Protein AF-A0A2J7PWI3-F1 (afdb_monomer)

pLDDT: mean 93.16, std 7.77, range [49.31, 98.81]

Solvent-accessible surface area (backbone atoms only — not comparable to full-atom values): 14456 Å² total; per-residue (Å²): 90,82,40,37,62,78,38,77,42,46,62,68,59,25,28,47,34,46,70,70,59,94,50,60,41,32,59,58,42,84,33,38,35,38,38,44,72,71,46,88,60,36,28,33,40,36,38,38,21,79,33,31,39,45,51,30,47,60,94,31,38,56,76,50,15,36,37,42,67,43,56,60,27,88,88,38,68,66,68,76,48,38,11,33,41,54,77,43,59,40,44,37,50,30,64,92,42,89,56,59,31,34,48,34,42,38,36,69,51,66,86,46,79,29,42,40,33,30,39,37,38,68,33,40,70,90,39,95,81,59,64,64,87,73,30,32,28,73,48,67,69,96,70,84,87,87,78,64,65,10,55,54,61,70,84,91,53,98,60,93,48,62,51,50,66,56,65,91,74,77,80,39,78,39,70,52,79,48,92,96,56,80,62,51,75,47,68,57,50,47,97,89,66,52,68,50,93,45,79,29,78,37,57,48,97,87,67,47,64,62,43,62,89,59,17,29,13,48,36,62,88,38,18,73,80,37,59,50,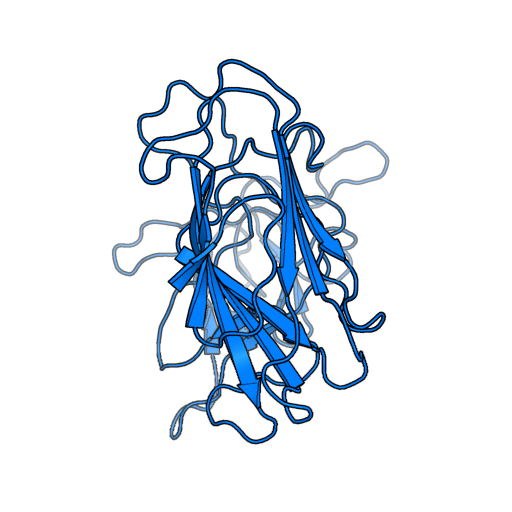74,56,80,86,42,28,35,15,25,47,19,49,32,76,51,84,81,54,82,59,37,72,41,71,45,70,38,73,31,111

Foldseek 3Di:
DEDWFPEEDQDFFYKYWYPPPVFWDFAWDKGKYWYAHVDLQQFKKKKAWQWWAFAAADVQHDPAKWKAKPQADPVQHDDIAHHGDHGFMFMTTCNPTRDGIMIIITGHDGRHTTITMMTIHGDGPPDPPDDPPQAGAEEEDDDDDDDAGQQDDDPPDPDPSDRDHHPPDDGHHYYDQDPPHDKDKDWQADPVRRGHWFAWFDADPVRHTLDPAQFKDKACSNAVGTFDDAQNITIHHGEDDNCPVHPGRNYHDIDMHD

Sequence (258 aa):
VEKSCGEVTRQNCSYFVNPGYPSSITNMLACILVIEKAHPDVSQIRLDFFMFELLGPTNGTCIDDQFIVTGQNTNSITPIICGINTGQHIYMDVDTVTGPLQLNMLTMRNNLPRSFKIKITQIKKGSPLEAPRNCFQYYRGVQGSIESFNYQAMKGSNLPIIPGYMNNLNYAICIHKEPGYCSVTYTSTAPDGTAYPFQLTNVDQDGHPLIPPGQAGAEIFNCPDDYIVINGIRLCGERLNDASVQLDFTRNYPVTGK

Organism: NCBI:txid105785

Radius of gyration: 19.45 Å; Cα contacts (8 Å, |Δi|>4): 619; chains: 1; bounding box: 49×44×49 Å

Mean predicted aligned error: 4.42 Å

Secondary structure (DSSP, 8-state):
-EE-TT-EE--TTEEEE-TTTTSPB-S-EEEEEEE--SSTTEEEEEEEEEEEE----BTTB--SEEEEEES--TTSPPPPB-SB-TT-EEEEE-TT--S-EEEEEEE--SS--BEEEEEEEEEETT-TTPPPTTEEEEE-SS------TT-S--TT-SS-----PPTT---EEEE---TT---EEE-SB-TTSPBPP--B--B-TTS-BSS-TT-EEEHHHH-SSS-EEETTEEEEESS---SSS-S-TTS---EEE-

Nearest PDB structures (foldseek):
  2qqm-assembly1_A  TM=7.298E-01  e=2.237E-04  Homo sapiens
  4gz9-assembly1_A  TM=4.327E-01  e=6.059E-06  Mus musculus
  4lmf-assembly1_A  TM=3.574E-01  e=4.703E-04  Homo sapiens
  1pm4-assembly1_C  TM=2.915E-01  e=1.794E-01  Yersinia pseudotuberculosis
  3kt7-assembly1_A-2  TM=4.831E-01  e=2.988E+00  Saccharomyces cerevisiae

InterPro domains:
  IPR000859 CUB domain [PF00431] (5-119)
  IPR000859 CUB domain [PS01180] (5-123)
  IPR035914 Spermadhesin, CUB domain superfamily [G3DSA:2.60.120.290] (1-121)
  IPR035914 Spermadhesin, CUB domain superfamily [SSF49854] (4-96)
  IPR058698 CUB domain, metazoa [PF26080] (132-243)

Structure (mmCIF, N/CA/C/O backbone):
data_AF-A0A2J7PWI3-F1
#
_entry.id   AF-A0A2J7PWI3-F1
#
loop_
_atom_site.group_PDB
_atom_site.id
_atom_site.type_symbol
_atom_site.label_atom_id
_atom_site.label_alt_id
_atom_site.label_comp_id
_atom_site.label_asym_id
_atom_site.label_entity_id
_atom_site.label_seq_id
_atom_site.pdbx_PDB_ins_code
_atom_site.Cartn_x
_atom_site.Cartn_y
_atom_site.Cartn_z
_atom_site.occupancy
_atom_site.B_iso_or_equiv
_atom_site.auth_seq_id
_atom_site.auth_comp_id
_atom_site.auth_asym_id
_atom_site.auth_atom_id
_atom_site.pdbx_PDB_model_num
AT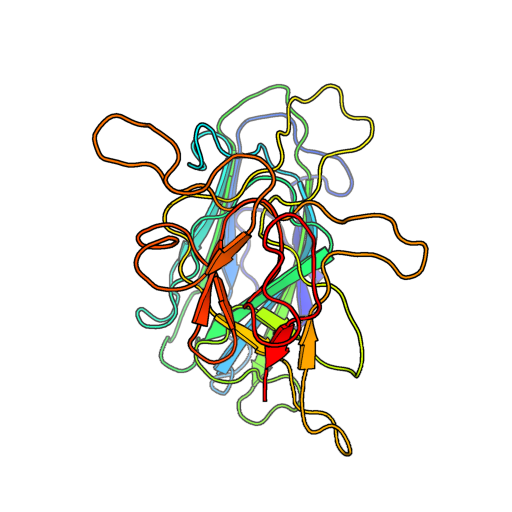OM 1 N N . VAL A 1 1 ? -21.201 2.339 12.544 1.00 94.19 1 VAL A N 1
ATOM 2 C CA . VAL A 1 1 ? -21.023 3.320 13.646 1.00 94.19 1 VAL A CA 1
ATOM 3 C C . VAL A 1 1 ? -19.710 4.051 13.438 1.00 94.19 1 VAL A C 1
ATOM 5 O O . VAL A 1 1 ? -18.759 3.397 13.026 1.00 94.19 1 VAL A O 1
ATOM 8 N N . GLU A 1 2 ? -19.657 5.360 13.653 1.00 97.62 2 GLU A N 1
ATOM 9 C CA . GLU A 1 2 ? -18.401 6.121 13.611 1.00 97.62 2 GLU A CA 1
ATOM 10 C C . GLU A 1 2 ? -17.788 6.197 15.011 1.00 97.62 2 GLU A C 1
ATOM 12 O O . GLU A 1 2 ? -18.512 6.222 16.008 1.00 97.62 2 GLU A O 1
ATOM 17 N N . LYS A 1 3 ? -16.459 6.151 15.070 1.00 98.19 3 LYS A N 1
ATOM 18 C CA . LYS A 1 3 ? -15.643 6.138 16.279 1.00 98.19 3 LYS A CA 1
ATOM 19 C C . LYS A 1 3 ? -14.434 7.035 16.081 1.00 98.19 3 LYS A C 1
ATOM 21 O O . LYS A 1 3 ? -13.851 7.045 14.998 1.00 98.19 3 LYS A O 1
ATOM 26 N N . SER A 1 4 ? -14.061 7.768 17.117 1.00 97.56 4 SER A N 1
ATOM 27 C CA . SER A 1 4 ? -12.945 8.705 17.097 1.00 97.56 4 SER A CA 1
ATOM 28 C C . SER A 1 4 ? -11.898 8.374 18.164 1.00 97.56 4 SER A C 1
ATOM 30 O O . SER A 1 4 ? -11.797 7.243 18.641 1.00 97.56 4 SER A O 1
ATOM 32 N N . CYS A 1 5 ? -11.051 9.351 18.476 1.00 97.38 5 CYS A N 1
ATOM 33 C CA . CYS A 1 5 ? -9.876 9.182 19.317 1.00 97.38 5 CYS A CA 1
ATOM 34 C C . CYS A 1 5 ? -10.232 8.771 20.747 1.00 97.38 5 CYS A C 1
ATOM 36 O O . CYS A 1 5 ? -11.132 9.332 21.365 1.00 97.38 5 CYS A O 1
ATOM 38 N N . GLY A 1 6 ? -9.465 7.828 21.285 1.00 97.81 6 GLY A N 1
ATOM 39 C CA . GLY A 1 6 ? -9.616 7.307 22.641 1.00 97.81 6 GLY A CA 1
ATOM 40 C C . GLY A 1 6 ? -10.762 6.309 22.800 1.00 97.81 6 GLY A C 1
ATOM 41 O O . GLY A 1 6 ? -10.951 5.780 23.893 1.00 97.81 6 GLY A O 1
ATOM 42 N N . GLU A 1 7 ? -11.528 6.034 21.742 1.00 98.38 7 GLU A N 1
ATOM 43 C CA . GLU A 1 7 ? -12.638 5.093 21.812 1.00 98.38 7 GLU A CA 1
ATOM 44 C C . GLU A 1 7 ? -12.201 3.637 21.598 1.00 98.38 7 GLU A C 1
ATOM 46 O O . GLU A 1 7 ? -11.118 3.320 21.098 1.00 98.38 7 GLU A O 1
ATOM 51 N N . VAL A 1 8 ? -13.112 2.735 21.959 1.00 98.06 8 VAL A N 1
ATOM 52 C CA . VAL A 1 8 ? -13.024 1.300 21.698 1.00 98.06 8 VAL A CA 1
ATOM 53 C C . VAL A 1 8 ? -14.178 0.904 20.779 1.00 98.06 8 VAL A C 1
ATOM 55 O O . VAL A 1 8 ? -15.307 1.392 20.920 1.00 98.06 8 VAL A O 1
ATOM 58 N N . THR A 1 9 ? -13.923 -0.005 19.842 1.00 97.62 9 THR A N 1
ATOM 59 C CA . THR A 1 9 ? -14.966 -0.638 19.036 1.00 97.62 9 THR A CA 1
ATOM 60 C C . THR A 1 9 ? -14.803 -2.145 18.993 1.00 97.62 9 THR A C 1
ATOM 62 O O . THR A 1 9 ? -13.765 -2.676 18.609 1.00 97.62 9 THR A O 1
ATOM 65 N N . ARG A 1 10 ? -15.885 -2.843 19.332 1.00 96.75 10 ARG A N 1
ATOM 66 C CA . ARG A 1 10 ? -16.060 -4.274 19.069 1.00 96.75 10 ARG A CA 1
ATOM 67 C C . ARG A 1 10 ? -17.004 -4.532 17.892 1.00 96.75 10 ARG A C 1
ATOM 69 O O . ARG A 1 10 ? -17.177 -5.663 17.447 1.00 96.75 10 ARG A O 1
ATOM 76 N N . GLN A 1 11 ? -17.656 -3.483 17.395 1.00 96.56 11 GLN A N 1
ATOM 77 C CA . GLN A 1 11 ? -18.682 -3.596 16.372 1.00 96.56 11 GLN A CA 1
ATOM 78 C C . GLN A 1 11 ? -18.044 -3.833 15.000 1.00 96.56 11 GLN A C 1
ATOM 80 O O . GLN A 1 11 ? -17.130 -3.120 14.593 1.00 96.56 11 GLN A O 1
ATOM 85 N N . ASN A 1 12 ? -18.561 -4.820 14.266 1.00 95.88 12 ASN A N 1
ATOM 86 C CA . ASN A 1 12 ? -18.191 -5.013 12.869 1.00 95.88 12 ASN A CA 1
ATOM 87 C C . ASN A 1 12 ? -18.796 -3.901 11.992 1.00 95.88 12 ASN A C 1
ATOM 89 O O . ASN A 1 12 ? -19.895 -3.421 12.279 1.00 95.88 12 ASN A O 1
ATOM 93 N N . CYS A 1 13 ? -18.112 -3.510 10.917 1.00 96.06 13 CYS A N 1
ATOM 94 C CA . CYS A 1 13 ? -18.503 -2.391 10.054 1.00 96.06 13 CYS A CA 1
ATOM 95 C C . CYS A 1 13 ? -18.608 -1.055 10.823 1.00 96.06 13 CYS A C 1
ATOM 97 O O . CYS A 1 13 ? -19.560 -0.280 10.657 1.00 96.06 13 CYS A O 1
ATOM 99 N N . SER A 1 14 ? -17.634 -0.787 11.695 1.00 97.81 14 SER A N 1
ATOM 100 C CA . SER A 1 14 ? -17.418 0.537 12.288 1.00 97.81 14 SER A CA 1
ATOM 101 C C . SER A 1 14 ? -16.528 1.405 11.394 1.00 97.81 14 SER A C 1
ATOM 103 O O . SER A 1 14 ? -15.938 0.916 10.436 1.00 97.81 14 SER A O 1
ATOM 105 N N . TYR A 1 15 ? -16.419 2.692 11.702 1.00 98.56 15 TYR A N 1
ATOM 106 C CA . TYR A 1 15 ? -15.543 3.635 11.013 1.00 98.56 15 TYR A CA 1
ATOM 107 C C . TYR A 1 15 ? -14.658 4.344 12.032 1.00 98.56 15 TYR A C 1
ATOM 109 O O . TYR A 1 15 ? -15.161 4.747 13.075 1.00 98.56 15 TYR A O 1
ATOM 117 N N . PHE A 1 16 ? -13.378 4.512 11.719 1.00 98.69 16 PHE A N 1
ATOM 118 C CA . PHE A 1 16 ? -12.454 5.372 12.446 1.00 98.69 16 PHE A CA 1
ATOM 119 C C . PHE A 1 16 ? -12.382 6.732 11.754 1.00 98.69 16 PHE A C 1
ATOM 121 O O . PHE A 1 16 ? -12.030 6.793 10.576 1.00 98.69 16 PHE A O 1
ATOM 128 N N . VAL A 1 17 ? -12.740 7.801 12.461 1.00 98.62 17 VAL A N 1
ATOM 129 C CA . VAL A 1 17 ? -12.814 9.160 11.910 1.00 98.62 17 VAL A CA 1
ATOM 130 C C . VAL A 1 17 ? -12.035 10.159 12.755 1.00 98.62 17 VAL A C 1
ATOM 132 O O . VAL A 1 17 ? -11.949 10.020 13.982 1.00 98.62 17 VAL A O 1
ATOM 135 N N . ASN A 1 18 ? -11.495 11.193 12.109 1.00 98.12 18 ASN A N 1
ATOM 136 C CA . ASN A 1 18 ? -10.871 12.291 12.838 1.00 98.12 18 ASN A CA 1
ATOM 137 C C . ASN A 1 18 ? -11.893 13.029 13.718 1.00 98.12 18 ASN A C 1
ATOM 139 O O . ASN A 1 18 ? -13.081 13.080 13.379 1.00 98.12 18 ASN A O 1
ATOM 143 N N . PRO A 1 19 ? -11.455 13.640 14.832 1.00 97.44 19 PRO A N 1
ATOM 144 C CA . PRO A 1 19 ? -12.317 14.500 15.632 1.00 97.44 19 PRO A CA 1
ATOM 145 C C . PRO A 1 19 ? -12.944 15.592 14.764 1.00 97.44 19 PRO A C 1
ATOM 147 O O . PRO A 1 19 ? -12.239 16.271 14.018 1.00 97.44 19 PRO A O 1
ATOM 150 N N . GLY A 1 20 ? -14.266 15.742 14.849 1.00 95.44 20 GLY A N 1
ATOM 151 C CA . GLY A 1 20 ? -15.005 16.749 14.085 1.00 95.44 20 GLY A CA 1
ATOM 152 C C . GLY A 1 20 ? -15.241 16.420 12.605 1.00 95.44 20 GLY A C 1
ATOM 153 O O . GLY A 1 20 ? -15.694 17.306 11.880 1.00 95.44 20 GLY A O 1
ATOM 154 N N . TYR A 1 21 ? -14.970 15.186 12.149 1.00 96.31 21 TYR A N 1
ATOM 155 C CA . TYR A 1 21 ? -15.316 14.742 10.790 1.00 96.31 21 TYR A CA 1
ATOM 156 C C . TYR A 1 21 ? -16.793 15.074 10.462 1.00 96.31 21 TYR A C 1
ATOM 158 O O . TYR A 1 21 ? -17.656 14.865 11.318 1.00 96.31 21 TYR A O 1
ATOM 166 N N . PRO A 1 22 ? -17.124 15.592 9.257 1.00 96.00 22 PRO A N 1
ATOM 167 C CA . PRO A 1 22 ? -16.310 15.655 8.035 1.00 96.00 22 PRO A CA 1
ATOM 168 C C . PRO A 1 22 ? -15.314 16.818 7.938 1.00 96.00 22 PRO A C 1
ATOM 170 O O . PRO A 1 22 ? -14.593 16.900 6.946 1.00 96.00 22 PRO A O 1
ATOM 173 N N . SER A 1 23 ? -15.246 17.709 8.929 1.00 95.88 23 SER A N 1
ATOM 174 C CA . SER A 1 23 ? -14.255 18.788 8.931 1.00 95.88 23 SER A CA 1
ATOM 175 C C . SER A 1 23 ? -12.843 18.238 9.136 1.00 95.88 23 SER A C 1
ATOM 177 O O . SER A 1 23 ? -12.642 17.290 9.897 1.00 95.88 23 SER A O 1
ATOM 179 N N . SER A 1 24 ? -11.857 18.853 8.486 1.00 94.38 24 SER A N 1
ATOM 180 C CA . SER A 1 24 ? -10.445 18.511 8.666 1.00 94.38 24 SER A CA 1
ATOM 181 C C . SER A 1 24 ? -9.928 18.947 10.040 1.00 94.38 24 SER A C 1
ATOM 183 O O . SER A 1 24 ? -10.343 19.973 10.582 1.00 94.38 24 SER A O 1
ATOM 185 N N . ILE A 1 25 ? -8.954 18.212 10.570 1.00 95.06 25 ILE A N 1
ATOM 186 C CA . ILE A 1 25 ? -8.130 18.659 11.700 1.00 95.06 25 ILE A CA 1
ATOM 187 C C . ILE A 1 25 ? -6.933 19.452 11.173 1.00 95.06 25 ILE A C 1
ATOM 189 O O . ILE A 1 25 ? -6.388 19.119 10.125 1.00 95.06 25 ILE A O 1
ATOM 193 N N . THR A 1 26 ? -6.493 20.482 11.893 1.00 93.31 26 THR A N 1
ATOM 194 C CA . THR A 1 26 ? -5.328 21.294 11.485 1.00 93.31 26 THR A CA 1
ATOM 195 C C . THR A 1 26 ? -4.160 21.233 12.459 1.00 93.31 26 THR A C 1
ATOM 197 O O . THR A 1 26 ? -3.035 21.566 12.091 1.00 93.31 26 THR A O 1
ATOM 200 N N . ASN A 1 27 ? -4.417 20.823 13.697 1.00 92.56 27 ASN A N 1
ATOM 201 C CA . ASN A 1 27 ? -3.424 20.786 14.762 1.00 92.56 27 ASN A CA 1
ATOM 202 C C . ASN A 1 27 ? -2.791 19.396 14.877 1.00 92.56 27 ASN A C 1
ATOM 204 O O . ASN A 1 27 ? -3.309 18.415 14.337 1.00 92.56 27 ASN A O 1
ATOM 208 N N . MET A 1 28 ? -1.682 19.334 15.611 1.00 95.50 28 MET A N 1
ATOM 209 C CA . MET A 1 28 ? -1.087 18.077 16.057 1.00 95.50 28 MET A CA 1
ATOM 210 C C . MET A 1 28 ? -2.126 17.215 16.783 1.00 95.50 28 MET A C 1
ATOM 212 O O . MET A 1 28 ? -2.949 17.722 17.551 1.00 95.50 28 MET A O 1
ATOM 216 N N . LEU A 1 29 ? -2.074 15.910 16.549 1.00 96.25 29 LEU A N 1
ATOM 217 C CA . LEU A 1 29 ? -3.029 14.947 17.071 1.00 96.25 29 LEU A CA 1
ATOM 218 C C . LEU A 1 29 ? -2.325 13.620 17.349 1.00 96.25 29 LEU A C 1
ATOM 220 O O . LEU A 1 29 ? -1.648 13.079 16.484 1.00 96.25 29 LEU A O 1
ATOM 224 N N . ALA A 1 30 ? -2.562 13.062 18.535 1.00 97.62 30 ALA A N 1
ATOM 225 C CA . ALA A 1 30 ? -2.315 11.656 18.829 1.00 97.62 30 ALA A CA 1
ATOM 226 C C . ALA A 1 30 ? -3.671 10.974 19.032 1.00 97.62 30 ALA A C 1
ATOM 228 O O . ALA A 1 30 ? -4.324 11.147 20.061 1.00 97.62 30 ALA A O 1
ATOM 229 N N . CYS A 1 31 ? -4.132 10.251 18.017 1.00 98.06 31 CYS A N 1
ATOM 230 C CA . CYS A 1 31 ? -5.457 9.651 17.988 1.00 98.06 31 CYS A CA 1
ATOM 231 C C . CYS A 1 31 ? -5.350 8.139 17.927 1.00 98.06 31 CYS A C 1
ATOM 233 O O . CYS A 1 31 ? -4.814 7.592 16.969 1.00 98.06 31 CYS A O 1
ATOM 235 N N . ILE A 1 32 ? -5.889 7.463 18.932 1.00 98.44 32 ILE A N 1
ATOM 236 C CA . ILE A 1 32 ? -5.838 6.007 19.025 1.00 98.44 32 ILE A CA 1
ATOM 237 C C . ILE A 1 32 ? -7.264 5.480 19.012 1.00 98.44 32 ILE A C 1
ATOM 239 O O . ILE A 1 32 ? -8.092 5.955 19.786 1.00 98.44 32 ILE A O 1
ATOM 243 N N . LEU A 1 33 ? -7.547 4.497 18.164 1.00 98.62 33 LEU A N 1
ATOM 244 C CA . LEU A 1 33 ? -8.765 3.697 18.232 1.00 98.62 33 LEU A CA 1
ATOM 245 C C . LEU A 1 33 ? -8.397 2.261 18.583 1.00 98.62 33 LEU A C 1
ATOM 247 O O . LEU A 1 33 ? -7.585 1.636 17.901 1.00 98.62 33 LEU A O 1
ATOM 251 N N . VAL A 1 34 ? -9.039 1.722 19.614 1.00 98.31 34 VAL A N 1
ATOM 252 C CA . VAL A 1 34 ? -8.862 0.330 20.034 1.00 98.31 34 VAL A CA 1
ATOM 253 C C . VAL A 1 34 ? -9.932 -0.538 19.375 1.00 98.31 34 VAL A C 1
ATOM 255 O O . VAL A 1 34 ? -11.125 -0.243 19.453 1.00 98.31 34 VAL A O 1
ATOM 258 N N . ILE A 1 35 ? -9.520 -1.625 18.732 1.00 97.31 35 ILE A N 1
ATOM 259 C CA . ILE A 1 35 ? -10.400 -2.594 18.083 1.00 97.31 35 ILE A CA 1
ATOM 260 C C . ILE A 1 35 ? -10.352 -3.910 18.854 1.00 97.31 35 ILE A C 1
ATOM 262 O O . ILE A 1 35 ? -9.311 -4.562 18.972 1.00 97.31 35 ILE A O 1
ATOM 266 N N . GLU A 1 36 ? -11.520 -4.330 19.320 1.00 96.56 36 GLU A N 1
ATOM 267 C CA . GLU A 1 36 ? -11.743 -5.645 19.901 1.00 96.56 36 GLU A CA 1
ATOM 268 C C . GLU A 1 36 ? -12.431 -6.561 18.892 1.00 96.56 36 GLU A C 1
ATOM 270 O O . GLU A 1 36 ? -13.314 -6.150 18.127 1.00 96.56 36 GLU A O 1
ATOM 275 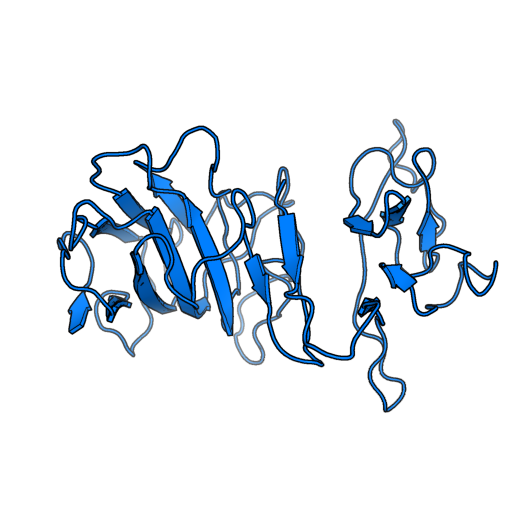N N . LYS A 1 37 ? -12.064 -7.844 18.918 1.00 95.56 37 LYS A N 1
ATOM 276 C CA . LYS A 1 37 ? -12.706 -8.833 18.059 1.00 95.56 37 LYS A CA 1
ATOM 277 C C . LYS A 1 37 ? -14.187 -8.971 18.413 1.00 95.56 37 LYS A C 1
ATOM 279 O O . LYS A 1 37 ? -14.566 -9.300 19.539 1.00 95.56 37 LYS A O 1
ATOM 284 N N . ALA A 1 38 ? -15.045 -8.798 17.415 1.00 95.56 38 ALA A N 1
ATOM 285 C CA . ALA A 1 38 ? -16.476 -9.045 17.525 1.00 95.56 38 ALA A CA 1
ATOM 286 C C . ALA A 1 38 ? -16.756 -10.512 17.891 1.00 95.56 38 ALA A C 1
ATOM 288 O O . ALA A 1 38 ? -17.685 -10.807 18.642 1.00 95.56 38 ALA A O 1
ATOM 289 N N . HIS A 1 39 ? -15.925 -11.427 17.386 1.00 95.31 39 HIS A N 1
ATOM 290 C CA . HIS A 1 39 ? -16.062 -12.869 17.547 1.00 95.31 39 HIS A CA 1
ATOM 291 C C . HIS A 1 39 ? -14.680 -13.554 17.563 1.00 95.31 39 HIS A C 1
ATOM 293 O O . HIS A 1 39 ? -13.788 -13.076 16.859 1.00 95.31 39 HIS A O 1
ATOM 299 N N . PRO A 1 40 ? -14.490 -14.677 18.284 1.00 93.31 40 PRO A N 1
ATOM 300 C CA . PRO A 1 40 ? -13.231 -15.434 18.270 1.00 93.31 40 PRO A CA 1
ATOM 301 C C . PRO A 1 40 ? -12.765 -15.847 16.865 1.00 93.31 40 PRO A C 1
ATOM 303 O O . PRO A 1 40 ? -11.587 -15.723 16.554 1.00 93.31 40 PRO A O 1
ATOM 306 N N . ASP A 1 41 ? -13.700 -16.239 15.994 1.00 95.00 41 ASP A N 1
ATOM 307 C CA . ASP A 1 41 ? -13.414 -16.651 14.605 1.00 95.00 41 ASP A CA 1
ATOM 308 C C . ASP A 1 41 ? -12.985 -15.519 13.657 1.00 95.00 41 ASP A C 1
ATOM 310 O O . ASP A 1 41 ? -12.809 -15.763 12.462 1.00 95.00 41 ASP A O 1
ATOM 314 N N . VAL A 1 42 ? -12.871 -14.274 14.133 1.00 95.75 42 VAL A N 1
ATOM 315 C CA . VAL A 1 42 ? -12.308 -13.187 13.322 1.00 95.75 42 VAL A CA 1
ATOM 316 C C . VAL A 1 42 ? -10.838 -13.503 13.042 1.00 95.75 42 VAL A C 1
ATOM 318 O O . VAL A 1 42 ? -10.005 -13.490 13.956 1.00 95.75 42 VAL A O 1
ATOM 321 N N . SER A 1 43 ? -10.548 -13.788 11.771 1.00 94.44 43 SER A N 1
ATOM 322 C CA . SER A 1 43 ? -9.218 -14.111 11.255 1.00 94.44 43 SER A CA 1
ATOM 323 C C . SER A 1 43 ? -8.535 -12.910 10.617 1.00 94.44 43 SER A C 1
ATOM 325 O O . SER A 1 43 ? -7.312 -12.846 10.640 1.00 94.44 43 SER A O 1
ATOM 327 N N . GLN A 1 44 ? -9.300 -11.948 10.093 1.00 95.88 44 GLN A N 1
ATOM 328 C CA . GLN A 1 44 ? -8.764 -10.782 9.395 1.00 95.88 44 GLN A CA 1
ATOM 329 C C . GLN A 1 44 ? -9.505 -9.497 9.753 1.00 95.88 44 GLN A C 1
ATOM 331 O O . GLN A 1 44 ? -10.704 -9.499 10.038 1.00 95.88 44 GLN A O 1
ATOM 336 N N . ILE A 1 45 ? -8.792 -8.377 9.684 1.00 96.44 45 ILE A N 1
ATOM 337 C CA . ILE A 1 45 ? -9.381 -7.039 9.673 1.00 96.44 45 ILE A CA 1
ATOM 338 C C . ILE A 1 45 ? -9.019 -6.379 8.348 1.00 96.44 45 ILE A C 1
ATOM 340 O O . ILE A 1 45 ? -7.847 -6.261 8.005 1.00 96.44 45 ILE A O 1
ATOM 344 N N . ARG A 1 46 ? -10.040 -5.932 7.619 1.00 97.69 46 ARG A N 1
ATOM 345 C CA . ARG A 1 46 ? -9.900 -5.100 6.427 1.00 97.69 46 ARG A CA 1
ATOM 346 C C . ARG A 1 46 ? -10.179 -3.650 6.788 1.00 97.69 46 ARG A C 1
ATOM 348 O O . ARG A 1 46 ? -11.207 -3.359 7.406 1.00 97.69 46 ARG A O 1
ATOM 355 N N . LEU A 1 47 ? -9.289 -2.760 6.368 1.00 98.56 47 LEU A N 1
ATOM 356 C CA . LEU A 1 47 ? -9.485 -1.320 6.432 1.00 98.56 47 LEU A CA 1
ATOM 357 C C . LEU A 1 47 ? -9.711 -0.776 5.026 1.00 98.56 47 LEU A C 1
ATOM 359 O O . LEU A 1 47 ? -8.887 -1.015 4.151 1.00 98.56 47 LEU A O 1
ATOM 363 N N . ASP A 1 48 ? -10.797 -0.036 4.818 1.00 98.75 48 ASP A N 1
ATOM 364 C CA . ASP A 1 48 ? -11.039 0.707 3.578 1.00 98.75 48 ASP A CA 1
ATOM 365 C C . ASP A 1 48 ? -10.886 2.208 3.847 1.00 98.75 48 ASP A C 1
ATOM 367 O O . ASP A 1 48 ? -11.568 2.765 4.715 1.00 98.75 48 ASP A O 1
ATOM 371 N N . PHE A 1 49 ? -10.007 2.874 3.107 1.00 98.50 49 PHE A N 1
ATOM 372 C CA . PHE A 1 49 ? -9.688 4.287 3.274 1.00 98.50 49 PHE A CA 1
ATOM 373 C C . PHE A 1 49 ? -10.649 5.154 2.455 1.00 98.50 49 PHE A C 1
ATOM 375 O O . PHE A 1 49 ? -10.347 5.578 1.346 1.00 98.50 49 PHE A O 1
ATOM 382 N N . PHE A 1 50 ? -11.836 5.433 3.002 1.00 97.62 50 PHE A N 1
ATOM 383 C CA . PHE A 1 50 ? -12.813 6.329 2.359 1.00 97.62 50 PHE A CA 1
ATOM 384 C C . PHE A 1 50 ? -12.309 7.771 2.282 1.00 97.62 50 PHE A C 1
ATOM 386 O O . PHE A 1 50 ? -12.647 8.499 1.356 1.00 97.62 50 PHE A O 1
ATOM 393 N N . MET A 1 51 ? -11.532 8.172 3.282 1.00 96.75 51 MET A N 1
ATOM 394 C CA . MET A 1 51 ? -10.756 9.399 3.308 1.00 96.75 51 MET A CA 1
ATOM 395 C C . MET A 1 51 ? -9.467 9.083 4.061 1.00 96.75 51 MET A C 1
ATOM 397 O O . MET A 1 51 ? -9.527 8.536 5.165 1.00 96.75 51 MET A O 1
ATOM 401 N N . PHE A 1 52 ? -8.318 9.378 3.473 1.00 96.94 52 PHE A N 1
ATOM 402 C CA . PHE A 1 52 ? -7.019 9.239 4.118 1.00 96.94 52 PHE A CA 1
ATOM 403 C C . PHE A 1 52 ? -6.076 10.263 3.504 1.00 96.94 52 PHE A C 1
ATOM 405 O O . PHE A 1 52 ? -5.469 10.035 2.457 1.00 96.94 52 PHE A O 1
ATOM 412 N N . GLU A 1 53 ? -5.996 11.404 4.169 1.00 94.56 53 GLU A N 1
ATOM 413 C CA . GLU A 1 53 ? -5.239 12.567 3.740 1.00 94.56 53 GLU A CA 1
ATOM 414 C C . GLU A 1 53 ? -4.380 13.044 4.907 1.00 94.56 53 GLU A C 1
ATOM 416 O O . GLU A 1 53 ? -4.841 13.770 5.794 1.00 94.56 53 GLU A O 1
ATOM 421 N N . LEU A 1 54 ? -3.132 12.584 4.911 1.00 94.06 54 LEU A N 1
ATOM 422 C CA . LEU A 1 54 ? -2.084 12.997 5.836 1.00 94.06 54 LEU A CA 1
ATOM 423 C C . LEU A 1 54 ? -0.982 13.740 5.076 1.00 94.06 54 LEU A C 1
ATOM 425 O O . LEU A 1 54 ? -0.938 13.723 3.843 1.00 94.06 54 LEU A O 1
ATOM 429 N N . LEU A 1 55 ? -0.050 14.357 5.801 1.00 92.31 55 LEU A N 1
ATOM 430 C CA . LEU A 1 55 ? 1.201 14.793 5.190 1.00 92.31 55 LEU A CA 1
ATOM 431 C C . LEU A 1 55 ? 1.974 13.592 4.640 1.00 92.31 55 LEU A C 1
ATOM 433 O O . LEU A 1 55 ? 1.992 12.515 5.238 1.00 92.31 55 LEU A O 1
ATOM 437 N N . GLY A 1 56 ? 2.586 13.796 3.475 1.00 91.62 56 GLY A N 1
ATOM 438 C CA . GLY A 1 56 ? 3.423 12.800 2.817 1.00 91.62 56 GLY A CA 1
ATOM 439 C C . GLY A 1 56 ? 4.766 12.581 3.526 1.00 91.62 56 GLY A C 1
ATOM 440 O O . GLY A 1 56 ? 5.104 13.289 4.478 1.00 91.62 56 GLY A O 1
ATOM 441 N N . PRO A 1 57 ? 5.547 11.598 3.059 1.00 93.19 57 PRO A N 1
ATOM 442 C CA . PRO A 1 57 ? 6.856 11.300 3.615 1.00 93.19 57 PRO A CA 1
ATOM 443 C C . PRO A 1 57 ? 7.893 12.384 3.279 1.00 93.19 57 PRO A C 1
ATOM 445 O O . PRO A 1 57 ? 7.891 12.958 2.191 1.00 93.19 57 PRO A O 1
ATOM 448 N N . THR A 1 58 ? 8.857 12.580 4.178 1.00 91.38 58 THR A N 1
ATOM 449 C CA . THR A 1 58 ? 10.085 13.344 3.919 1.00 91.38 58 THR A CA 1
ATOM 450 C C . THR A 1 58 ? 11.187 12.353 3.568 1.00 91.38 58 THR A C 1
ATOM 452 O O . THR A 1 58 ? 11.519 11.491 4.383 1.00 91.38 58 THR A O 1
ATOM 455 N N . ASN A 1 59 ? 11.741 12.444 2.355 1.00 90.31 59 ASN A N 1
ATOM 456 C CA . ASN A 1 59 ? 12.743 11.499 1.836 1.00 90.31 59 ASN A CA 1
ATOM 457 C C . ASN A 1 59 ? 12.306 10.026 1.997 1.00 90.31 59 ASN A C 1
ATOM 459 O O . ASN A 1 59 ? 13.047 9.201 2.530 1.00 90.31 59 ASN A O 1
ATOM 463 N N . GLY A 1 60 ? 11.056 9.719 1.635 1.00 91.81 60 GLY A N 1
ATOM 464 C CA . GLY A 1 60 ? 10.479 8.372 1.736 1.00 91.81 60 GLY A CA 1
ATOM 465 C C . GLY A 1 60 ? 10.095 7.929 3.155 1.00 91.81 60 GLY A C 1
ATOM 466 O O . GLY A 1 60 ? 9.507 6.864 3.317 1.00 91.81 60 GLY A O 1
ATOM 467 N N . THR A 1 61 ? 10.354 8.733 4.194 1.00 95.06 61 THR A N 1
ATOM 468 C CA . THR A 1 61 ? 10.020 8.385 5.586 1.00 95.06 61 THR A CA 1
ATOM 469 C C . THR A 1 61 ? 8.869 9.230 6.127 1.00 95.06 61 THR A C 1
ATOM 471 O O . THR A 1 61 ? 8.905 10.460 6.091 1.00 95.06 61 THR A O 1
ATOM 474 N N . CYS A 1 62 ? 7.857 8.575 6.690 1.00 95.06 62 CYS A N 1
ATOM 475 C CA . CYS A 1 62 ? 6.735 9.227 7.362 1.00 95.06 62 CYS A CA 1
ATOM 476 C C . CYS A 1 62 ? 7.168 9.792 8.722 1.00 95.06 62 CYS A C 1
ATOM 478 O O . CYS A 1 62 ? 7.052 9.106 9.732 1.00 95.06 62 CYS A O 1
ATOM 480 N N . ILE A 1 63 ? 7.728 11.004 8.753 1.00 94.12 63 ILE A N 1
ATOM 481 C CA . ILE A 1 63 ? 8.187 11.657 9.996 1.00 94.12 63 ILE A CA 1
ATOM 482 C C . ILE A 1 63 ? 7.157 12.630 10.583 1.00 94.12 63 ILE A C 1
ATOM 484 O O . ILE A 1 63 ? 7.063 12.754 11.801 1.00 94.12 63 ILE A O 1
ATOM 488 N N . ASP A 1 64 ? 6.399 13.315 9.723 1.00 94.00 64 ASP A N 1
ATOM 489 C CA . ASP A 1 64 ? 5.488 14.387 10.131 1.00 94.00 64 ASP A CA 1
ATOM 490 C C . ASP A 1 64 ? 4.124 13.829 10.539 1.00 94.00 64 ASP A C 1
ATOM 492 O O . ASP A 1 64 ? 3.612 14.149 11.606 1.00 94.00 64 ASP A O 1
ATOM 496 N N . ASP A 1 65 ? 3.544 12.974 9.702 1.00 96.00 65 ASP A N 1
ATOM 497 C CA . ASP A 1 65 ? 2.295 12.288 9.998 1.00 96.00 65 ASP A CA 1
ATOM 498 C C . ASP A 1 65 ? 2.492 10.779 9.793 1.00 96.00 65 ASP A C 1
ATOM 500 O O . ASP A 1 65 ? 3.213 10.353 8.888 1.00 96.00 65 ASP A O 1
ATOM 504 N N . GLN A 1 66 ? 1.872 9.963 10.643 1.00 97.62 66 GLN A N 1
ATOM 505 C CA . GLN A 1 66 ? 2.024 8.509 10.654 1.00 97.62 66 GLN A CA 1
ATOM 506 C C . GLN A 1 66 ? 0.691 7.826 10.948 1.00 97.62 66 GLN A C 1
ATOM 508 O O . GLN A 1 66 ? 0.007 8.159 11.919 1.00 97.62 66 GLN A O 1
ATOM 513 N N . PHE A 1 67 ? 0.372 6.803 10.162 1.00 98.19 67 PHE A N 1
ATOM 514 C CA . PHE A 1 67 ? -0.599 5.784 10.529 1.00 98.19 67 PHE A CA 1
ATOM 515 C C . PHE A 1 67 ? 0.130 4.509 10.941 1.00 98.19 67 PHE A C 1
ATOM 517 O O . PHE A 1 67 ? 0.906 3.948 10.166 1.00 98.19 67 PHE A O 1
ATOM 524 N N . ILE A 1 68 ? -0.119 4.060 12.170 1.00 97.62 68 ILE A N 1
ATOM 525 C CA . ILE A 1 68 ? 0.571 2.925 12.784 1.00 97.62 68 ILE A CA 1
ATOM 526 C C . ILE A 1 68 ? -0.457 1.941 13.325 1.00 97.62 68 ILE A C 1
ATOM 528 O O . ILE A 1 68 ? -1.365 2.310 14.075 1.00 97.62 68 ILE A O 1
ATOM 532 N N . VAL A 1 69 ? -0.261 0.666 13.011 1.00 96.44 69 VAL A N 1
ATOM 533 C CA . VAL A 1 69 ? -1.047 -0.430 13.574 1.00 96.44 69 VAL A CA 1
ATOM 534 C C . VAL A 1 69 ? -0.224 -1.162 14.632 1.00 96.44 69 VAL A C 1
ATOM 536 O O . VAL A 1 69 ? 0.901 -1.587 14.374 1.00 96.44 69 VAL A O 1
ATOM 539 N N . THR A 1 70 ? -0.792 -1.346 15.822 1.00 94.38 70 THR A N 1
ATOM 540 C CA . THR A 1 70 ? -0.183 -2.116 16.921 1.00 94.38 70 THR A CA 1
ATOM 541 C C . THR A 1 70 ? -1.120 -3.231 17.389 1.00 94.38 70 THR A C 1
ATOM 543 O O . THR A 1 70 ? -2.321 -3.195 17.129 1.00 94.38 70 THR A O 1
ATOM 546 N N . GLY A 1 71 ? -0.579 -4.264 18.047 1.00 89.81 71 GLY A N 1
ATOM 547 C CA . GLY A 1 71 ? -1.357 -5.442 18.475 1.00 89.81 71 GLY A CA 1
ATOM 548 C C . GLY A 1 71 ? -1.706 -6.421 17.343 1.00 89.81 71 GLY A C 1
ATOM 549 O O . GLY A 1 71 ? -2.569 -7.282 17.508 1.00 89.81 71 GLY A O 1
ATOM 550 N N . GLN A 1 72 ? -1.052 -6.272 16.189 1.00 86.12 72 GLN A N 1
ATOM 551 C CA . GLN A 1 72 ? -1.190 -7.135 15.013 1.00 86.12 72 GLN A CA 1
ATOM 552 C C . GLN A 1 72 ? -0.352 -8.417 15.117 1.00 86.12 72 GLN A C 1
ATOM 554 O O . GLN A 1 72 ? 0.534 -8.529 15.965 1.00 86.12 72 GLN A O 1
ATOM 559 N N . ASN A 1 73 ? -0.619 -9.382 14.233 1.00 86.38 73 ASN A N 1
ATOM 560 C CA . ASN A 1 73 ? 0.190 -10.591 14.100 1.00 86.38 73 ASN A CA 1
ATOM 561 C C . ASN A 1 73 ? 1.625 -10.224 13.679 1.00 86.38 73 ASN A C 1
ATOM 563 O O . ASN A 1 73 ? 1.831 -9.526 12.689 1.00 86.38 73 ASN A O 1
ATOM 567 N N . THR A 1 74 ? 2.625 -10.724 14.407 1.00 85.75 74 THR A N 1
ATOM 568 C CA . THR A 1 74 ? 4.048 -10.436 14.151 1.00 85.75 74 THR A CA 1
ATOM 569 C C . THR A 1 74 ? 4.543 -10.956 12.803 1.00 85.75 74 THR A C 1
ATOM 571 O O . THR A 1 74 ? 5.580 -10.509 12.331 1.00 85.75 74 THR A O 1
ATOM 574 N N . ASN A 1 75 ? 3.815 -11.885 12.177 1.00 84.50 75 ASN A N 1
ATOM 575 C CA . ASN A 1 75 ? 4.119 -12.396 10.838 1.00 84.50 75 ASN A CA 1
ATOM 576 C C . ASN A 1 75 ? 3.420 -11.608 9.715 1.00 84.50 75 ASN A C 1
ATOM 578 O O . ASN A 1 75 ? 3.698 -11.851 8.547 1.00 84.50 75 ASN A O 1
ATOM 582 N N . SER A 1 76 ? 2.524 -10.677 10.058 1.00 82.81 76 SER A N 1
ATOM 583 C CA . SER A 1 76 ? 1.759 -9.841 9.125 1.00 82.81 76 SER A CA 1
ATOM 584 C C . SER A 1 76 ? 1.799 -8.388 9.609 1.00 82.81 76 SER A C 1
ATOM 586 O O . SER A 1 76 ? 0.778 -7.805 9.979 1.00 82.81 76 SER A O 1
ATOM 588 N N . ILE A 1 77 ? 3.004 -7.816 9.653 1.00 88.62 77 ILE A N 1
ATOM 589 C CA . ILE A 1 77 ? 3.222 -6.445 10.118 1.00 88.62 77 ILE A CA 1
ATOM 590 C C . ILE A 1 77 ? 2.780 -5.461 9.034 1.00 88.62 77 ILE A C 1
ATOM 592 O O . ILE A 1 77 ? 3.329 -5.427 7.938 1.00 88.62 77 ILE A O 1
ATOM 596 N N . THR A 1 78 ? 1.816 -4.618 9.379 1.00 93.00 78 THR A N 1
ATOM 597 C CA . THR A 1 78 ? 1.440 -3.431 8.613 1.00 93.00 78 THR A CA 1
ATOM 598 C C . THR A 1 78 ? 2.576 -2.411 8.691 1.00 93.00 78 THR A C 1
ATOM 600 O O . THR A 1 78 ? 2.923 -2.002 9.807 1.00 93.00 78 THR A O 1
ATOM 603 N N . PRO A 1 79 ? 3.144 -1.972 7.555 1.00 94.31 79 PRO A N 1
ATOM 604 C CA . PRO A 1 79 ? 4.108 -0.884 7.545 1.00 94.31 79 PRO A CA 1
ATOM 605 C C . PRO A 1 79 ? 3.461 0.437 7.978 1.00 94.31 79 PRO A C 1
ATOM 607 O O . PRO A 1 79 ? 2.248 0.628 7.870 1.00 94.31 79 PRO A O 1
ATOM 610 N N . ILE A 1 80 ? 4.290 1.369 8.446 1.00 96.38 80 ILE A N 1
ATOM 611 C CA . ILE A 1 80 ? 3.855 2.743 8.704 1.00 96.38 80 ILE A CA 1
ATOM 612 C C . ILE A 1 80 ? 3.587 3.409 7.356 1.00 96.38 80 ILE A C 1
ATOM 614 O O . ILE A 1 80 ? 4.457 3.404 6.487 1.00 96.38 80 ILE A O 1
ATOM 618 N N . ILE A 1 81 ? 2.402 3.995 7.197 1.00 97.12 81 ILE A N 1
ATOM 619 C CA . ILE A 1 81 ? 2.020 4.717 5.978 1.00 97.12 81 ILE A CA 1
ATOM 620 C C . ILE A 1 81 ? 1.587 6.146 6.302 1.00 97.12 81 ILE A C 1
ATOM 622 O O . ILE A 1 81 ? 1.102 6.441 7.397 1.00 97.12 81 ILE A O 1
ATOM 626 N N . CYS A 1 82 ? 1.763 7.039 5.336 1.00 95.94 82 CYS A N 1
ATOM 627 C CA . CYS A 1 82 ? 1.358 8.438 5.396 1.00 95.94 82 CYS A CA 1
ATOM 628 C C . CYS A 1 82 ? 1.015 8.945 3.988 1.00 95.94 82 CYS A C 1
ATOM 630 O O . CYS A 1 82 ? 0.954 8.158 3.040 1.00 95.94 82 CYS A O 1
ATOM 632 N N . GLY A 1 83 ? 0.750 10.244 3.851 1.00 94.62 83 GLY A N 1
ATOM 633 C CA . GLY A 1 83 ? 0.336 10.839 2.585 1.00 94.62 83 GLY A CA 1
ATOM 634 C C . GLY A 1 83 ? -1.118 10.558 2.213 1.00 94.62 83 GLY A C 1
ATOM 635 O O . GLY A 1 83 ? -1.978 10.399 3.086 1.00 94.62 83 GLY A O 1
ATOM 636 N N . ILE A 1 84 ? -1.395 10.523 0.909 1.00 94.50 84 ILE A N 1
ATOM 637 C CA . ILE A 1 84 ? -2.753 10.362 0.373 1.00 94.50 84 ILE A CA 1
ATOM 638 C C . ILE A 1 84 ? -2.976 8.913 -0.042 1.00 94.50 84 ILE A C 1
ATOM 640 O O . ILE A 1 84 ? -2.334 8.414 -0.964 1.00 94.50 84 ILE A O 1
ATOM 644 N N . ASN A 1 85 ? -3.917 8.253 0.630 1.00 96.69 85 ASN A N 1
ATOM 645 C CA . ASN A 1 85 ? -4.267 6.849 0.381 1.00 96.69 85 ASN A CA 1
ATOM 646 C C . ASN A 1 85 ? -5.784 6.651 0.231 1.00 96.69 85 ASN A C 1
ATOM 648 O O . ASN A 1 85 ? -6.295 5.540 0.374 1.00 96.69 85 ASN A O 1
ATOM 652 N N . THR A 1 86 ? -6.523 7.736 -0.019 1.00 96.50 86 THR A N 1
ATOM 653 C CA . THR A 1 86 ? -7.967 7.698 -0.262 1.00 96.50 86 THR A CA 1
ATOM 654 C C . THR A 1 86 ? -8.292 6.766 -1.432 1.00 96.50 86 THR A C 1
ATOM 656 O O . THR A 1 86 ? -7.716 6.865 -2.512 1.00 96.50 86 THR A O 1
ATOM 659 N N . GLY A 1 87 ? -9.248 5.864 -1.218 1.00 96.81 87 GLY A N 1
ATOM 660 C CA . GLY A 1 87 ? -9.670 4.854 -2.187 1.00 96.81 87 GLY A CA 1
ATOM 661 C C . GLY A 1 87 ? -8.912 3.528 -2.089 1.00 96.81 87 GLY A C 1
ATOM 662 O O . GLY A 1 87 ? -9.364 2.549 -2.678 1.00 96.81 87 GLY A O 1
ATOM 663 N N . GLN A 1 88 ? -7.820 3.460 -1.321 1.00 97.75 88 GLN A N 1
ATOM 664 C CA . GLN A 1 88 ? -7.085 2.215 -1.092 1.00 97.75 88 GLN A CA 1
ATOM 665 C C . GLN A 1 88 ? -7.649 1.422 0.098 1.00 97.75 88 GLN A C 1
ATOM 667 O O . GLN A 1 88 ? -8.470 1.902 0.887 1.00 97.75 88 GLN A O 1
ATOM 672 N N . HIS A 1 89 ? -7.193 0.181 0.248 1.00 98.25 89 HIS A N 1
ATOM 673 C CA . HIS A 1 89 ? -7.541 -0.689 1.370 1.00 98.25 89 HIS A CA 1
ATOM 674 C C . HIS A 1 89 ? -6.350 -1.533 1.801 1.00 98.25 89 HIS A C 1
ATOM 676 O O . HIS A 1 89 ? -5.412 -1.730 1.030 1.00 98.25 89 HIS A O 1
ATOM 682 N N . ILE A 1 90 ? -6.415 -2.059 3.024 1.00 97.69 90 ILE A N 1
ATOM 683 C CA . ILE A 1 90 ? -5.438 -3.014 3.555 1.00 97.69 90 ILE A CA 1
ATOM 684 C C . ILE A 1 90 ? -6.122 -4.159 4.306 1.00 97.69 90 ILE A C 1
ATOM 686 O O . ILE A 1 90 ? -7.228 -3.997 4.828 1.00 97.69 90 ILE A O 1
ATOM 690 N N . TYR A 1 91 ? -5.458 -5.308 4.372 1.00 96.88 91 TYR A N 1
ATOM 691 C CA . TYR A 1 91 ? -5.838 -6.479 5.158 1.00 96.88 91 TYR A CA 1
ATOM 692 C C . TYR A 1 91 ? -4.760 -6.775 6.196 1.00 96.88 91 TYR A C 1
ATOM 694 O O . TYR A 1 91 ? -3.567 -6.656 5.930 1.00 96.88 91 TYR A O 1
ATOM 702 N N . MET A 1 92 ? -5.201 -7.181 7.381 1.00 94.69 92 MET A N 1
ATOM 703 C CA . MET A 1 92 ? -4.336 -7.566 8.489 1.00 94.69 92 MET A CA 1
ATOM 704 C C . MET A 1 92 ? -4.799 -8.913 9.024 1.00 94.69 92 MET A C 1
ATOM 706 O O . MET A 1 92 ? -5.962 -9.052 9.422 1.00 94.69 92 MET A O 1
ATOM 710 N N . ASP A 1 93 ? -3.893 -9.887 9.062 1.00 93.25 93 ASP A N 1
ATOM 711 C CA . ASP A 1 93 ? -4.155 -11.173 9.698 1.00 93.25 93 ASP A CA 1
ATOM 712 C C . ASP A 1 93 ? -4.157 -10.997 11.221 1.00 93.25 93 ASP A C 1
ATOM 714 O O . ASP A 1 93 ? -3.209 -10.486 11.823 1.00 93.25 93 ASP A O 1
ATOM 718 N N . VAL A 1 94 ? -5.246 -11.420 11.859 1.00 93.19 94 VAL A N 1
ATOM 719 C CA . VAL A 1 94 ? -5.427 -11.354 13.312 1.00 93.19 94 VAL A CA 1
ATOM 720 C C . VAL A 1 94 ? -5.793 -12.703 13.927 1.00 93.19 94 VAL A C 1
ATOM 722 O O . VAL A 1 94 ? -6.102 -12.766 15.109 1.00 93.19 94 VAL A O 1
ATOM 725 N N . ASP A 1 95 ? -5.764 -13.797 13.172 1.00 89.12 95 ASP A N 1
ATOM 726 C CA . ASP A 1 95 ? -6.176 -15.138 13.608 1.00 89.12 95 ASP A CA 1
ATOM 727 C C . ASP A 1 95 ? -5.406 -15.667 14.829 1.00 89.12 95 ASP A C 1
ATOM 729 O O . ASP A 1 95 ? -5.997 -16.329 15.681 1.00 89.12 95 ASP A O 1
ATOM 733 N N . THR A 1 96 ? -4.123 -15.326 14.959 1.00 89.31 96 THR A N 1
ATOM 734 C CA . THR A 1 96 ? -3.260 -15.754 16.074 1.00 89.31 96 THR A CA 1
ATOM 735 C C . THR A 1 96 ? -3.180 -14.759 17.233 1.00 89.31 96 THR A C 1
ATOM 737 O O . THR A 1 96 ? -2.584 -15.079 18.261 1.00 89.31 96 THR A O 1
ATOM 740 N N . VAL A 1 97 ? -3.778 -13.568 17.108 1.00 88.69 97 VAL A N 1
ATOM 741 C CA . VAL A 1 97 ? -3.751 -12.541 18.160 1.00 88.69 97 VAL A CA 1
ATOM 742 C C . VAL A 1 97 ? -5.096 -12.433 18.867 1.00 88.69 97 VAL A C 1
ATOM 744 O O . VAL A 1 97 ? -6.164 -12.425 18.250 1.00 88.69 97 VAL A O 1
ATOM 747 N N . THR A 1 98 ? -5.058 -12.325 20.192 1.00 85.31 98 THR A N 1
ATOM 748 C CA . THR A 1 98 ? -6.256 -12.117 21.022 1.00 85.31 98 THR A CA 1
ATOM 749 C C . THR A 1 98 ? -6.730 -10.663 21.006 1.00 85.31 98 THR A C 1
ATOM 751 O O . THR A 1 98 ? -7.891 -10.397 21.306 1.00 85.31 98 THR A O 1
ATOM 754 N N . GLY A 1 99 ? -5.853 -9.738 20.606 1.00 84.81 99 GLY A N 1
ATOM 755 C CA . GLY A 1 99 ? -6.079 -8.297 20.656 1.00 84.81 99 GLY A CA 1
ATOM 756 C C . GLY A 1 99 ? -5.720 -7.676 22.018 1.00 84.81 99 GLY A C 1
ATOM 757 O O . GLY A 1 99 ? -5.189 -8.373 22.888 1.00 84.81 99 GLY A O 1
ATOM 758 N N . PRO A 1 100 ? -6.014 -6.377 22.202 1.00 89.19 100 PRO A N 1
ATOM 759 C CA . PRO A 1 100 ? -6.662 -5.514 21.216 1.00 89.19 100 PRO A CA 1
ATOM 760 C C . PRO A 1 100 ? -5.709 -5.071 20.095 1.00 89.19 100 PRO A C 1
ATOM 762 O O . PRO A 1 100 ? -4.513 -4.893 20.313 1.00 89.19 100 PRO A O 1
ATOM 765 N N . LEU A 1 101 ? -6.261 -4.869 18.898 1.00 94.88 101 LEU A N 1
ATOM 766 C CA . LEU A 1 101 ? -5.570 -4.179 17.806 1.00 94.88 101 LEU A CA 1
ATOM 767 C C . LEU A 1 101 ? -5.766 -2.671 18.007 1.00 94.88 101 LEU A C 1
ATOM 769 O O . LEU A 1 101 ? -6.857 -2.257 18.395 1.00 94.88 101 LEU A O 1
ATOM 773 N N . GLN A 1 102 ? -4.766 -1.838 17.735 1.00 97.25 102 GLN A N 1
ATOM 774 C CA . GLN A 1 102 ? -4.928 -0.384 17.802 1.00 97.25 102 GLN A CA 1
ATOM 775 C C . GLN A 1 102 ? -4.544 0.266 16.481 1.00 97.25 102 GLN A C 1
ATOM 777 O O . GLN A 1 102 ? -3.528 -0.075 15.874 1.00 97.25 102 GLN A O 1
ATOM 782 N N . LEU A 1 103 ? -5.367 1.224 16.061 1.00 98.19 103 LEU A N 1
ATOM 783 C CA . LEU A 1 103 ? -5.077 2.122 14.954 1.00 98.19 103 LEU A CA 1
ATOM 784 C C . LEU A 1 103 ? -4.634 3.456 15.541 1.00 98.19 103 LEU A C 1
ATOM 786 O O . LEU A 1 103 ? -5.400 4.092 16.265 1.00 98.19 103 LEU A O 1
ATOM 790 N N . ASN A 1 104 ? -3.412 3.869 15.235 1.00 98.31 104 ASN A N 1
ATOM 791 C CA . ASN A 1 104 ? -2.813 5.084 15.764 1.00 98.31 104 ASN A CA 1
ATOM 792 C C . ASN A 1 104 ? -2.613 6.065 14.611 1.00 98.31 104 ASN A C 1
ATOM 794 O O . ASN A 1 104 ? -1.914 5.755 13.649 1.00 98.31 104 ASN A O 1
ATOM 798 N N . MET A 1 105 ? -3.225 7.238 14.721 1.00 98.12 105 MET A N 1
ATOM 799 C CA . MET A 1 105 ? -3.016 8.369 13.829 1.00 98.12 105 MET A CA 1
ATOM 800 C C . MET A 1 105 ? -2.232 9.438 14.582 1.00 98.12 105 MET A C 1
ATOM 802 O O . MET A 1 105 ? -2.745 10.020 15.542 1.00 98.12 105 MET A O 1
ATOM 806 N N . LEU A 1 106 ? -0.993 9.672 14.165 1.00 98.00 106 LEU A N 1
ATOM 807 C CA . LEU A 1 106 ? -0.107 10.676 14.742 1.00 98.00 106 LEU A CA 1
ATOM 808 C C . LEU A 1 106 ? 0.112 11.786 13.715 1.00 98.00 106 LEU A C 1
ATOM 810 O O . LEU A 1 106 ? 0.500 11.503 12.586 1.00 98.00 106 LEU A O 1
ATOM 814 N N . THR A 1 107 ? -0.130 13.038 14.093 1.00 95.88 107 THR A N 1
ATOM 815 C CA . THR A 1 107 ? 0.189 14.218 13.279 1.00 95.88 107 THR A CA 1
ATOM 816 C C . THR A 1 107 ? 1.053 15.178 14.091 1.00 95.88 107 THR A C 1
ATOM 818 O O . THR A 1 107 ? 0.713 15.538 15.220 1.00 95.88 107 THR A O 1
ATOM 821 N N . MET A 1 108 ? 2.184 15.601 13.526 1.00 94.19 108 MET A N 1
ATOM 822 C CA . MET A 1 108 ? 3.247 16.308 14.262 1.00 94.19 108 MET A CA 1
ATOM 823 C C . MET A 1 108 ? 3.436 17.761 13.820 1.00 94.19 108 MET A C 1
ATOM 825 O O . MET A 1 108 ? 4.301 18.462 14.337 1.00 94.19 108 MET A O 1
ATOM 829 N N . ARG A 1 109 ? 2.616 18.263 12.889 1.00 91.62 109 ARG A N 1
ATOM 830 C CA . ARG A 1 109 ? 2.673 19.665 12.427 1.00 91.62 109 ARG A CA 1
ATOM 831 C C . ARG A 1 109 ? 1.335 20.372 12.579 1.00 91.62 109 ARG A C 1
ATOM 833 O O . ARG A 1 109 ? 0.300 19.778 12.304 1.00 91.62 109 ARG A O 1
ATOM 840 N N . ASN A 1 110 ? 1.356 21.645 12.966 1.00 92.19 110 ASN A N 1
ATOM 841 C CA . ASN A 1 110 ? 0.159 22.488 13.067 1.00 92.19 110 ASN A CA 1
ATOM 842 C C . ASN A 1 110 ? -0.143 23.216 11.749 1.00 92.19 110 ASN A C 1
ATOM 844 O O . ASN A 1 110 ? 0.730 23.343 10.892 1.00 92.19 110 ASN A O 1
ATOM 848 N N . ASN A 1 111 ? -1.360 23.752 11.638 1.00 89.25 111 ASN A N 1
ATOM 849 C CA . ASN A 1 111 ? -1.856 24.576 10.531 1.00 89.25 111 ASN A CA 1
ATOM 850 C C . ASN A 1 111 ? -1.854 23.893 9.154 1.00 89.25 111 ASN A C 1
ATOM 852 O O . ASN A 1 111 ? -1.789 24.572 8.132 1.00 89.25 111 ASN A O 1
ATOM 856 N N . LEU A 1 112 ? -1.936 22.562 9.112 1.00 88.75 112 LEU A N 1
ATOM 857 C CA . LEU A 1 112 ? -2.039 21.806 7.860 1.00 88.75 112 LEU A CA 1
ATOM 858 C C . LEU A 1 112 ? -3.279 20.900 7.955 1.00 88.75 112 LEU A C 1
ATOM 860 O O . LEU A 1 112 ? -3.418 20.187 8.948 1.00 88.75 112 LEU A O 1
ATOM 864 N N . PRO A 1 113 ? -4.231 20.950 7.013 1.00 91.19 113 PRO A N 1
ATOM 865 C CA . PRO A 1 113 ? -5.453 20.158 7.106 1.00 91.19 113 PRO A CA 1
ATOM 866 C C . PRO A 1 113 ? -5.172 18.672 6.867 1.00 91.19 113 PRO A C 1
ATOM 868 O O . PRO A 1 113 ? -4.497 18.316 5.905 1.00 91.19 113 PRO A O 1
ATOM 871 N N . ARG A 1 114 ? -5.698 17.810 7.741 1.00 93.50 114 ARG A N 1
ATOM 872 C CA . ARG A 1 114 ? -5.740 16.351 7.581 1.00 93.50 114 ARG A CA 1
ATOM 873 C C . ARG A 1 114 ? -7.171 15.878 7.725 1.00 93.50 114 ARG A C 1
ATOM 875 O O . ARG A 1 114 ? -7.939 16.446 8.504 1.00 93.50 114 ARG A O 1
ATOM 882 N N . SER A 1 115 ? -7.522 14.826 7.007 1.00 95.88 115 SER A N 1
ATOM 883 C CA . SER A 1 115 ? -8.842 14.215 7.108 1.00 95.88 115 SER A CA 1
ATOM 884 C C . SER A 1 115 ? -8.712 12.711 6.985 1.00 95.88 115 SER A C 1
ATOM 886 O O . SER A 1 115 ? -7.966 12.207 6.144 1.00 95.88 115 SER A O 1
ATOM 888 N N . PHE A 1 116 ? -9.426 11.977 7.834 1.00 97.94 116 PHE A N 1
ATOM 889 C CA . PHE A 1 116 ? -9.485 10.531 7.706 1.00 97.94 116 PHE A CA 1
ATOM 890 C C . PHE A 1 116 ? -10.848 9.972 8.093 1.00 97.94 116 PHE A C 1
ATOM 892 O O . PHE A 1 116 ? -11.470 10.371 9.078 1.00 97.94 116 PHE A O 1
ATOM 899 N N . LYS A 1 117 ? -11.285 8.998 7.300 1.00 98.50 117 LYS A N 1
ATOM 900 C CA . LYS A 1 117 ? -12.444 8.144 7.519 1.00 98.50 117 LYS A CA 1
ATOM 901 C C . LYS A 1 117 ? -12.109 6.764 6.985 1.00 98.50 117 LYS A C 1
ATOM 903 O O . LYS A 1 117 ? -12.035 6.546 5.778 1.00 98.50 117 LYS A O 1
ATOM 908 N N . ILE A 1 118 ? -11.914 5.830 7.903 1.00 98.81 118 ILE A N 1
ATOM 909 C CA . ILE A 1 118 ? -11.459 4.475 7.611 1.00 98.81 118 ILE A CA 1
ATOM 910 C C . ILE A 1 118 ? -12.553 3.507 8.031 1.00 98.81 118 ILE A C 1
ATOM 912 O O . ILE A 1 118 ? -12.903 3.439 9.206 1.00 98.81 118 ILE A O 1
ATOM 916 N N . LYS A 1 119 ? -13.110 2.746 7.093 1.00 98.75 119 LYS A N 1
ATOM 917 C CA . LYS A 1 119 ? -14.058 1.680 7.421 1.00 98.75 119 LYS A CA 1
ATOM 918 C C . LYS A 1 119 ? -13.292 0.473 7.942 1.00 98.75 119 LYS A C 1
ATOM 920 O O . LYS A 1 119 ? -12.331 0.042 7.321 1.00 98.75 119 LYS A O 1
ATOM 925 N N . ILE A 1 120 ? -13.757 -0.097 9.044 1.00 98.56 120 ILE A N 1
ATOM 926 C CA . ILE A 1 120 ? -13.196 -1.289 9.674 1.00 98.56 120 ILE A CA 1
ATOM 927 C C . ILE A 1 120 ? -14.169 -2.443 9.457 1.00 98.56 120 ILE A C 1
ATOM 929 O O . ILE A 1 120 ? -15.303 -2.416 9.944 1.00 98.56 120 ILE A O 1
ATOM 933 N N . THR A 1 121 ? -13.708 -3.478 8.764 1.00 98.38 121 THR A N 1
ATOM 934 C CA . THR A 1 121 ? -14.459 -4.715 8.547 1.00 98.38 121 THR A CA 1
ATOM 935 C C . THR A 1 121 ? -13.716 -5.876 9.198 1.00 98.38 121 THR A C 1
ATOM 937 O O . THR A 1 121 ? -12.606 -6.215 8.804 1.00 98.38 121 THR A O 1
ATOM 940 N N . GLN A 1 122 ? -14.334 -6.504 10.193 1.00 97.38 122 GLN A N 1
ATOM 941 C CA . GLN A 1 122 ? -13.850 -7.723 10.829 1.00 97.38 122 GLN A CA 1
ATOM 942 C C . GLN A 1 122 ? -14.363 -8.938 10.050 1.00 97.38 122 GLN A C 1
ATOM 944 O O . GLN A 1 122 ? -15.573 -9.147 9.912 1.00 97.38 122 GLN A O 1
ATOM 949 N N . ILE A 1 123 ? -13.439 -9.736 9.530 1.00 97.56 123 ILE A N 1
ATOM 950 C CA . ILE A 1 123 ? -13.700 -10.848 8.623 1.00 97.56 123 ILE A CA 1
ATOM 951 C C . ILE A 1 123 ? -13.483 -12.152 9.386 1.00 97.56 123 ILE A C 1
ATOM 953 O O . ILE A 1 123 ? -12.440 -12.373 10.003 1.00 97.56 123 ILE A O 1
ATOM 957 N N . LYS A 1 124 ? -14.507 -13.009 9.375 1.00 97.12 124 LYS A N 1
ATOM 958 C CA . LYS A 1 124 ? -14.432 -14.349 9.961 1.00 97.12 124 LYS A CA 1
ATOM 959 C C . LYS A 1 124 ? -13.724 -15.314 9.016 1.00 97.12 124 LYS A C 1
ATOM 961 O O . LYS A 1 124 ? -13.859 -15.185 7.799 1.00 97.12 124 LYS A O 1
ATOM 966 N N . LYS A 1 125 ? -13.075 -16.323 9.589 1.00 95.44 125 LYS A N 1
ATOM 967 C CA . LYS A 1 125 ? -12.473 -17.428 8.841 1.00 95.44 125 LYS A CA 1
ATOM 968 C C . LYS A 1 125 ? -13.497 -18.114 7.931 1.00 95.44 125 LYS A C 1
ATOM 970 O O . LYS A 1 125 ? -14.622 -18.379 8.354 1.00 95.44 125 LYS A O 1
ATOM 975 N N . GLY A 1 126 ? -13.109 -18.401 6.693 1.00 94.81 126 GLY A N 1
ATOM 976 C CA . GLY A 1 126 ? -13.963 -18.993 5.662 1.00 94.81 126 GLY A CA 1
ATOM 977 C C . GLY A 1 126 ? -14.955 -18.016 5.025 1.00 94.81 126 GLY A C 1
ATOM 978 O O . GLY A 1 126 ? -15.767 -18.425 4.197 1.00 94.81 126 GLY A O 1
ATOM 979 N N . SER A 1 127 ? -14.922 -16.732 5.396 1.00 96.00 127 SER A N 1
ATOM 980 C CA . SER A 1 127 ? -15.744 -15.712 4.746 1.00 96.00 127 SER A CA 1
ATOM 981 C C . SER A 1 127 ? -15.361 -15.578 3.270 1.00 96.00 127 SER A C 1
ATOM 983 O O . SER A 1 127 ? -14.173 -15.526 2.954 1.00 96.00 127 SER A O 1
ATOM 985 N N . PRO A 1 128 ? -16.325 -15.370 2.357 1.00 93.62 128 PRO A N 1
ATOM 986 C CA . PRO A 1 128 ? -16.024 -15.022 0.975 1.00 93.62 128 PRO A CA 1
ATOM 987 C C . PRO A 1 128 ? -15.223 -13.730 0.823 1.00 93.62 128 PRO A C 1
ATOM 989 O O . PRO A 1 128 ? -14.770 -13.471 -0.278 1.00 93.62 128 PRO A O 1
ATOM 992 N N . LEU A 1 129 ? -15.084 -12.905 1.867 1.00 94.06 129 LEU A N 1
ATOM 993 C CA . LEU A 1 129 ? -14.261 -11.689 1.869 1.00 94.06 129 LEU A CA 1
ATOM 994 C C . LEU A 1 129 ? -12.834 -11.920 2.383 1.00 94.06 129 LEU A C 1
ATOM 996 O O . LEU A 1 129 ? -12.034 -10.993 2.325 1.00 94.06 129 LEU A O 1
ATOM 1000 N N . GLU A 1 130 ? -12.522 -13.113 2.893 1.00 95.94 130 GLU A N 1
ATOM 1001 C CA . GLU A 1 130 ? -11.190 -13.456 3.393 1.00 95.94 130 GLU A CA 1
ATOM 1002 C C . GLU A 1 130 ? -10.162 -13.368 2.254 1.00 95.94 130 GLU A C 1
ATOM 1004 O O . GLU A 1 130 ? -10.379 -13.874 1.145 1.00 95.94 130 GLU A O 1
ATOM 1009 N N . ALA A 1 131 ? -9.071 -12.653 2.517 1.00 96.50 131 ALA A N 1
ATOM 1010 C CA . ALA A 1 131 ? -7.901 -12.592 1.657 1.00 96.50 131 ALA A CA 1
ATOM 1011 C C . ALA A 1 131 ? -6.976 -13.780 1.956 1.00 96.50 131 ALA A C 1
ATOM 1013 O O . ALA A 1 131 ? -6.976 -14.281 3.084 1.00 96.50 131 ALA A O 1
ATOM 1014 N N . PRO A 1 132 ? -6.149 -14.231 0.996 1.00 95.38 132 PRO A N 1
ATOM 1015 C CA . PRO A 1 132 ? -5.100 -15.189 1.316 1.00 95.38 132 PRO A CA 1
ATOM 1016 C C . PRO A 1 132 ? -4.168 -14.625 2.403 1.00 95.38 132 PRO A C 1
ATOM 1018 O O . PRO A 1 132 ? -3.997 -13.411 2.524 1.00 95.38 132 PRO A O 1
ATOM 1021 N N . ARG A 1 133 ? -3.575 -15.510 3.210 1.00 91.44 133 ARG A N 1
ATOM 1022 C CA . ARG A 1 133 ? -2.665 -15.108 4.295 1.00 91.44 133 ARG A CA 1
ATOM 1023 C C . ARG A 1 133 ? -1.500 -14.277 3.760 1.00 91.44 133 ARG A C 1
ATOM 1025 O O . ARG A 1 133 ? -0.967 -14.591 2.697 1.00 91.44 133 ARG A O 1
ATOM 1032 N N . ASN A 1 134 ? -1.088 -13.269 4.525 1.00 90.50 134 ASN A N 1
ATOM 1033 C CA . ASN A 1 134 ? -0.028 -12.312 4.185 1.00 90.50 134 ASN A CA 1
ATOM 1034 C C . ASN A 1 134 ? -0.290 -11.447 2.931 1.00 90.50 134 ASN A C 1
ATOM 1036 O O . ASN A 1 134 ? 0.611 -10.742 2.475 1.00 90.50 134 ASN A O 1
ATOM 1040 N N . CYS A 1 135 ? -1.503 -11.456 2.369 1.00 94.62 135 CYS A N 1
ATOM 1041 C CA . CYS A 1 135 ? -1.893 -10.507 1.328 1.00 94.62 135 CYS A CA 1
ATOM 1042 C C . CYS A 1 135 ? -2.292 -9.179 1.968 1.00 94.62 135 CYS A C 1
ATOM 1044 O O . CYS A 1 135 ? -3.379 -9.066 2.530 1.00 94.62 135 CYS A O 1
ATOM 1046 N N . PHE A 1 136 ? -1.437 -8.164 1.857 1.00 96.25 136 PHE A N 1
ATOM 1047 C CA . PHE A 1 136 ? -1.692 -6.860 2.468 1.00 96.25 136 PHE A CA 1
ATOM 1048 C C . PHE A 1 136 ? -2.756 -6.060 1.715 1.00 96.25 136 PHE A C 1
ATOM 1050 O O . PHE A 1 136 ? -3.568 -5.374 2.328 1.00 96.25 136 PHE A O 1
ATOM 1057 N N . GLN A 1 137 ? -2.814 -6.194 0.390 1.00 97.31 137 GLN A N 1
ATOM 1058 C CA . GLN A 1 137 ? -3.949 -5.744 -0.412 1.00 97.31 137 GLN A CA 1
ATOM 1059 C C . GLN A 1 137 ? -4.512 -6.927 -1.188 1.00 97.31 137 GLN A C 1
ATOM 1061 O O . GLN A 1 137 ? -3.765 -7.747 -1.717 1.00 97.31 137 GLN A O 1
ATOM 1066 N N . TYR A 1 138 ? -5.837 -7.007 -1.273 1.00 97.38 138 TYR A N 1
ATOM 1067 C CA . TYR A 1 138 ? -6.509 -8.054 -2.035 1.00 97.38 138 TYR A CA 1
ATOM 1068 C C . TYR A 1 138 ? -7.560 -7.469 -2.971 1.00 97.38 138 TYR A C 1
ATOM 1070 O O . TYR A 1 138 ? -8.541 -6.877 -2.510 1.00 97.38 138 TYR A O 1
ATOM 1078 N N . TYR A 1 139 ? -7.332 -7.625 -4.271 1.00 96.75 139 TYR A N 1
ATOM 1079 C CA . TYR A 1 139 ? -8.193 -7.142 -5.346 1.00 96.75 139 TYR A CA 1
ATOM 1080 C C . TYR A 1 139 ? -8.994 -8.293 -5.956 1.00 96.75 139 TYR A C 1
ATOM 1082 O O . TYR A 1 139 ? -8.577 -9.452 -5.941 1.00 96.75 139 TYR A O 1
ATOM 1090 N N . ARG A 1 140 ? -10.172 -7.966 -6.480 1.00 94.31 140 ARG A N 1
ATOM 1091 C CA . ARG A 1 140 ? -11.122 -8.898 -7.098 1.00 94.31 140 ARG A CA 1
ATOM 1092 C C . ARG A 1 140 ? -11.691 -8.285 -8.366 1.00 94.31 140 ARG A C 1
ATOM 1094 O O . ARG A 1 140 ? -11.604 -7.071 -8.546 1.00 94.31 140 ARG A O 1
ATOM 1101 N N . GLY A 1 141 ? -12.347 -9.108 -9.175 1.00 93.88 141 GLY A N 1
ATOM 1102 C CA . GLY A 1 141 ? -12.915 -8.678 -10.445 1.00 93.88 141 GLY A CA 1
ATOM 1103 C C . GLY A 1 141 ? -11.936 -8.817 -11.608 1.00 93.88 141 GLY A C 1
ATOM 1104 O O . GLY A 1 141 ? -10.787 -9.217 -11.449 1.00 93.88 141 GLY A O 1
ATOM 1105 N N . VAL A 1 142 ? -12.439 -8.514 -12.801 1.00 94.75 142 VAL A N 1
ATOM 1106 C CA . VAL A 1 142 ? -11.761 -8.799 -14.079 1.00 94.75 142 VAL A CA 1
ATOM 1107 C C . VAL A 1 142 ? -10.896 -7.642 -14.585 1.00 94.75 142 VAL A C 1
ATOM 1109 O O . VAL A 1 142 ? -10.138 -7.808 -15.534 1.00 94.75 142 VAL A O 1
ATOM 1112 N N . GLN A 1 143 ? -11.023 -6.466 -13.966 1.00 93.31 143 GLN A N 1
ATOM 1113 C CA . GLN A 1 143 ? -10.258 -5.259 -14.265 1.00 93.31 143 GLN A CA 1
ATOM 1114 C C . GLN A 1 143 ? -10.213 -4.352 -13.032 1.00 93.31 143 GLN A C 1
ATOM 1116 O O . GLN A 1 143 ? -11.139 -4.354 -12.218 1.00 93.31 143 GLN A O 1
ATOM 1121 N N . GLY A 1 144 ? -9.167 -3.541 -12.919 1.00 92.62 144 GLY A N 1
ATOM 1122 C CA . GLY A 1 144 ? -9.001 -2.574 -11.841 1.00 92.62 144 GLY A CA 1
ATOM 1123 C C . GLY A 1 144 ? -7.678 -1.831 -11.966 1.00 92.62 144 GLY A C 1
ATOM 1124 O O . GLY A 1 144 ? -6.897 -2.098 -12.879 1.00 92.62 144 GLY A O 1
ATOM 1125 N N . SER A 1 145 ? -7.437 -0.920 -11.031 1.00 92.62 145 SER A N 1
ATOM 1126 C CA . SER A 1 145 ? -6.186 -0.171 -10.929 1.00 92.62 145 SER A CA 1
ATOM 1127 C C . SER A 1 145 ? -5.509 -0.487 -9.605 1.00 92.62 145 SER A C 1
ATOM 1129 O O . SER A 1 145 ? -6.180 -0.689 -8.593 1.00 92.62 145 SER A O 1
ATOM 1131 N N . ILE A 1 146 ? -4.182 -0.524 -9.631 1.00 94.31 146 ILE A N 1
ATOM 1132 C CA . ILE A 1 146 ? -3.335 -0.699 -8.457 1.00 94.31 146 ILE A CA 1
ATOM 1133 C C . ILE A 1 146 ? -2.378 0.484 -8.435 1.00 94.31 146 ILE A C 1
ATOM 1135 O O . ILE A 1 146 ? -1.801 0.839 -9.461 1.00 94.31 146 ILE A O 1
ATOM 1139 N N . GLU A 1 147 ? -2.218 1.080 -7.266 1.00 94.50 147 GLU A N 1
ATOM 1140 C CA . GLU A 1 147 ? -1.307 2.189 -7.029 1.00 94.50 147 GLU A CA 1
ATOM 1141 C C . GLU A 1 147 ? -0.521 1.928 -5.745 1.00 94.50 147 GLU A C 1
ATOM 1143 O O . GLU A 1 147 ? -0.991 1.223 -4.849 1.00 94.50 147 GLU A O 1
ATOM 1148 N N . SER A 1 148 ? 0.689 2.476 -5.654 1.00 95.12 148 SER A N 1
ATOM 1149 C CA . SER A 1 148 ? 1.432 2.461 -4.398 1.00 95.12 148 SER A CA 1
ATOM 1150 C C . SER A 1 148 ? 0.730 3.336 -3.356 1.00 95.12 148 SER A C 1
ATOM 1152 O O . SER A 1 148 ? -0.030 4.254 -3.681 1.00 95.12 148 SER A O 1
ATOM 1154 N N . PHE A 1 149 ? 1.033 3.123 -2.079 1.00 96.44 149 PHE A N 1
ATOM 1155 C CA . PHE A 1 149 ? 0.666 4.107 -1.063 1.00 96.44 149 PHE A CA 1
ATOM 1156 C C . PHE A 1 149 ? 1.310 5.468 -1.388 1.00 96.44 149 PHE A C 1
ATOM 1158 O O . PHE A 1 149 ? 2.429 5.517 -1.906 1.00 96.44 149 PHE A O 1
ATOM 1165 N N . ASN A 1 150 ? 0.597 6.561 -1.108 1.00 95.12 150 ASN A N 1
ATOM 1166 C CA . ASN A 1 150 ? 0.982 7.936 -1.442 1.00 95.12 150 ASN A CA 1
ATOM 1167 C C . ASN A 1 150 ? 1.254 8.174 -2.948 1.00 95.12 150 ASN A C 1
ATOM 1169 O O . ASN A 1 150 ? 2.098 8.989 -3.322 1.00 95.12 150 ASN A O 1
ATOM 1173 N N . TYR A 1 151 ? 0.558 7.453 -3.832 1.00 93.38 151 TYR A N 1
ATOM 1174 C CA . TYR A 1 151 ? 0.653 7.664 -5.282 1.00 93.38 151 TYR A CA 1
ATOM 1175 C C . TYR A 1 151 ? -0.082 8.925 -5.753 1.00 93.38 151 TYR A C 1
ATOM 1177 O O . TYR A 1 151 ? 0.364 9.620 -6.666 1.00 93.38 151 TYR A O 1
ATOM 1185 N N . GLN A 1 152 ? -1.226 9.225 -5.139 1.00 88.00 152 GLN A N 1
ATOM 1186 C CA . GLN A 1 152 ? -2.062 10.349 -5.541 1.00 88.00 152 GLN A CA 1
ATOM 1187 C C . GLN A 1 152 ? -1.459 11.676 -5.072 1.00 88.00 152 GLN A C 1
ATOM 1189 O O . GLN A 1 152 ? -0.949 11.786 -3.960 1.00 88.00 152 GLN A O 1
ATOM 1194 N N . ALA A 1 153 ? -1.583 12.712 -5.901 1.00 76.88 153 ALA A N 1
ATOM 1195 C CA . ALA A 1 153 ? -1.344 14.093 -5.495 1.00 76.88 153 ALA A CA 1
ATOM 1196 C C . ALA A 1 153 ? -2.673 14.760 -5.115 1.00 76.88 153 ALA A C 1
ATOM 1198 O O . ALA A 1 153 ? -3.687 14.575 -5.796 1.00 76.88 153 ALA A O 1
ATOM 1199 N N . MET A 1 154 ? -2.675 15.591 -4.071 1.00 63.53 154 MET A N 1
ATOM 1200 C CA . MET A 1 154 ? -3.859 16.378 -3.722 1.00 63.53 154 MET A CA 1
ATOM 1201 C C . MET A 1 154 ? -4.077 17.465 -4.772 1.00 63.53 154 MET A C 1
ATOM 1203 O O . MET A 1 154 ? -3.319 18.432 -4.866 1.00 63.53 154 MET A O 1
ATOM 1207 N N . LYS A 1 155 ? -5.148 17.336 -5.555 1.00 53.38 155 LYS A N 1
ATOM 1208 C CA . LYS A 1 155 ? -5.592 18.405 -6.452 1.00 53.38 155 LYS A CA 1
ATOM 1209 C C . LYS A 1 155 ? -6.219 19.529 -5.623 1.00 53.38 155 LYS A C 1
ATOM 1211 O O . LYS A 1 155 ? -7.214 19.314 -4.945 1.00 53.38 155 LYS A O 1
ATOM 1216 N N . GLY A 1 156 ? -5.666 20.739 -5.717 1.00 52.28 156 GLY A N 1
ATOM 1217 C CA . GLY A 1 156 ? -6.305 21.957 -5.198 1.00 52.28 156 GLY A CA 1
ATOM 1218 C C . GLY A 1 156 ? -5.988 22.335 -3.747 1.00 52.28 156 GLY A C 1
ATOM 1219 O O . GLY A 1 156 ? -6.528 23.329 -3.267 1.00 52.28 156 GLY A O 1
ATOM 1220 N N . SER A 1 157 ? -5.100 21.617 -3.054 1.00 49.31 157 SER A N 1
ATOM 1221 C CA . SER A 1 157 ? -4.547 22.087 -1.776 1.00 49.31 157 SER A CA 1
ATOM 1222 C C . SER A 1 157 ? -3.224 22.819 -2.017 1.00 49.31 157 SER A C 1
ATOM 1224 O O . SER A 1 157 ? -2.370 22.306 -2.733 1.00 49.31 157 SER A O 1
ATOM 1226 N N . ASN A 1 158 ? -3.004 23.971 -1.376 1.00 49.53 158 ASN A N 1
ATOM 1227 C CA . ASN A 1 158 ? -1.706 24.672 -1.349 1.00 49.53 158 ASN A CA 1
ATOM 1228 C C . ASN A 1 158 ? -0.623 23.909 -0.546 1.00 49.53 158 ASN A C 1
ATOM 1230 O O . ASN A 1 158 ? 0.368 24.500 -0.117 1.00 49.53 158 ASN A O 1
ATOM 1234 N N . LEU A 1 159 ? -0.834 22.619 -0.269 1.00 56.06 159 LEU A N 1
ATOM 1235 C CA . LEU A 1 159 ? 0.093 21.781 0.473 1.00 56.06 159 LEU A CA 1
ATOM 1236 C C . LEU A 1 159 ? 1.087 21.128 -0.493 1.00 56.06 159 LEU A C 1
ATOM 1238 O O . LEU A 1 159 ? 0.671 20.590 -1.520 1.00 56.06 159 LEU A O 1
ATOM 1242 N N . PRO A 1 160 ? 2.382 21.086 -0.151 1.00 55.78 160 PRO A N 1
ATOM 1243 C CA . PRO A 1 160 ? 3.368 20.305 -0.880 1.00 55.78 160 PRO A CA 1
ATOM 1244 C C . PRO A 1 160 ? 3.220 18.821 -0.508 1.00 55.78 160 PRO A C 1
ATOM 1246 O O . PRO A 1 160 ? 4.084 18.258 0.159 1.00 55.78 160 PRO A O 1
ATOM 1249 N N . ILE A 1 161 ? 2.106 18.180 -0.876 1.00 64.12 161 ILE A N 1
ATOM 1250 C CA . ILE A 1 161 ? 2.022 16.717 -0.803 1.00 64.12 161 ILE A CA 1
ATOM 1251 C C . ILE A 1 161 ? 2.630 16.180 -2.089 1.00 64.12 161 ILE A C 1
ATOM 1253 O O . ILE A 1 161 ? 2.014 16.210 -3.155 1.00 64.12 161 ILE A O 1
ATOM 1257 N N . ILE A 1 162 ? 3.885 15.762 -1.969 1.00 75.88 162 ILE A N 1
ATOM 1258 C CA . ILE A 1 162 ? 4.658 15.193 -3.063 1.00 75.88 162 ILE A CA 1
ATOM 1259 C C . ILE A 1 162 ? 4.327 13.694 -3.113 1.00 75.88 162 ILE A C 1
ATOM 1261 O O . ILE A 1 162 ? 4.566 12.991 -2.123 1.00 75.88 162 ILE A O 1
ATOM 1265 N N . PRO A 1 163 ? 3.747 13.198 -4.219 1.00 85.19 163 PRO A N 1
ATOM 1266 C CA . PRO A 1 163 ? 3.566 11.769 -4.398 1.00 85.19 163 PRO A CA 1
ATOM 1267 C C . PRO A 1 163 ? 4.932 11.088 -4.461 1.00 85.19 163 PRO A C 1
ATOM 1269 O O . PRO A 1 163 ? 5.905 11.637 -4.979 1.00 85.19 163 PRO A O 1
ATOM 1272 N N . GLY A 1 164 ? 5.005 9.889 -3.909 1.00 88.31 164 GLY A N 1
ATOM 1273 C CA . GLY A 1 164 ? 6.254 9.151 -3.799 1.00 88.31 164 GLY A CA 1
ATOM 1274 C C . GLY A 1 164 ? 6.089 7.950 -2.891 1.00 88.31 164 GLY A C 1
ATOM 1275 O O . GLY A 1 164 ? 5.364 8.014 -1.892 1.00 88.31 164 GLY A O 1
ATOM 1276 N N . TYR A 1 165 ? 6.752 6.856 -3.256 1.00 91.31 165 TYR A N 1
ATOM 1277 C CA . TYR A 1 165 ? 6.747 5.640 -2.458 1.00 91.31 165 TYR A CA 1
ATOM 1278 C C . TYR A 1 165 ? 7.549 5.835 -1.163 1.00 91.31 165 TYR A C 1
ATOM 1280 O O . TYR A 1 165 ? 8.415 6.706 -1.057 1.00 91.31 165 TYR A O 1
ATOM 1288 N N . MET A 1 166 ? 7.206 5.047 -0.147 1.00 93.50 166 MET A N 1
ATOM 1289 C CA . MET A 1 166 ? 7.869 5.084 1.155 1.00 93.50 166 MET A CA 1
ATOM 1290 C C . MET A 1 166 ? 9.004 4.065 1.219 1.00 93.50 166 MET A C 1
ATOM 1292 O O . MET A 1 166 ? 8.935 2.997 0.610 1.00 93.50 166 MET A O 1
ATOM 1296 N N . ASN A 1 167 ? 10.012 4.381 2.024 1.00 94.19 167 ASN A N 1
ATOM 1297 C CA . ASN A 1 167 ? 11.111 3.476 2.323 1.00 94.19 167 ASN A CA 1
ATOM 1298 C C . ASN A 1 167 ? 10.609 2.284 3.142 1.00 94.19 167 ASN A C 1
ATOM 1300 O O . ASN A 1 167 ? 9.699 2.416 3.964 1.00 94.19 167 ASN A O 1
ATOM 1304 N N . ASN A 1 168 ? 11.278 1.141 2.989 1.00 91.88 168 ASN A N 1
ATOM 1305 C CA . ASN A 1 168 ? 11.049 -0.069 3.788 1.00 91.88 168 ASN A CA 1
ATOM 1306 C C . ASN A 1 168 ? 9.625 -0.647 3.682 1.00 91.88 168 ASN A C 1
ATOM 1308 O O . ASN A 1 168 ? 9.186 -1.382 4.570 1.00 91.88 168 ASN A O 1
ATOM 1312 N N . LEU A 1 169 ? 8.896 -0.342 2.604 1.00 93.94 169 LEU A N 1
ATOM 1313 C CA . LEU A 1 169 ? 7.644 -1.024 2.308 1.00 93.94 169 LEU A CA 1
ATOM 1314 C C . LEU A 1 169 ? 7.929 -2.406 1.716 1.00 93.94 169 LEU A C 1
ATOM 1316 O O . LEU A 1 169 ? 8.455 -2.529 0.616 1.00 93.94 169 LEU A O 1
ATOM 1320 N N . ASN A 1 170 ? 7.523 -3.448 2.435 1.00 93.00 170 ASN A N 1
ATOM 1321 C CA . ASN A 1 170 ? 7.562 -4.829 1.969 1.00 93.00 170 ASN A CA 1
ATOM 1322 C C . ASN A 1 170 ? 6.185 -5.455 2.191 1.00 93.00 170 ASN A C 1
ATOM 1324 O O . ASN A 1 170 ? 5.814 -5.769 3.322 1.00 93.00 170 ASN A O 1
ATOM 1328 N N . TYR A 1 171 ? 5.404 -5.570 1.122 1.00 94.56 171 TYR A N 1
ATOM 1329 C CA . TYR A 1 171 ? 4.042 -6.079 1.194 1.00 94.56 171 TYR A CA 1
ATOM 1330 C C . TYR A 1 171 ? 3.631 -6.760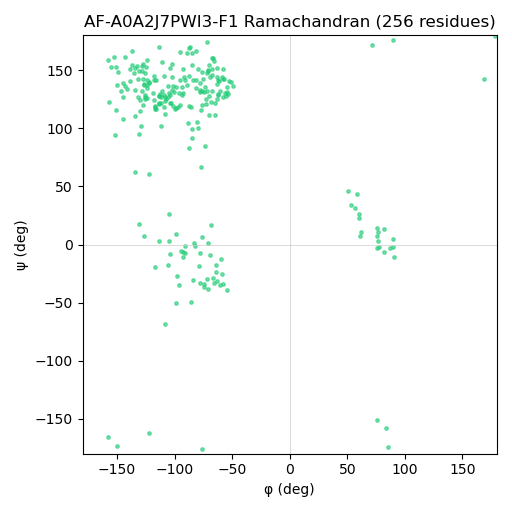 -0.110 1.00 94.56 171 TYR A C 1
ATOM 1332 O O . TYR A 1 171 ? 4.115 -6.425 -1.189 1.00 94.56 171 TYR A O 1
ATOM 1340 N N . ALA A 1 172 ? 2.707 -7.714 -0.001 1.00 95.38 172 ALA A N 1
ATOM 1341 C CA . ALA A 1 172 ? 2.143 -8.411 -1.146 1.00 95.38 172 ALA A CA 1
ATOM 1342 C C . ALA A 1 172 ? 0.785 -7.823 -1.541 1.00 95.38 172 ALA A C 1
ATOM 1344 O O . ALA A 1 172 ? -0.090 -7.600 -0.696 1.00 95.38 172 ALA A O 1
ATOM 1345 N N . ILE A 1 173 ? 0.600 -7.641 -2.846 1.00 96.62 173 ILE A N 1
ATOM 1346 C CA . ILE A 1 173 ? -0.696 -7.367 -3.458 1.00 96.62 173 ILE A CA 1
ATOM 1347 C C . ILE A 1 173 ? -1.167 -8.648 -4.131 1.00 96.62 173 ILE A C 1
ATOM 1349 O O . ILE A 1 173 ? -0.497 -9.192 -5.006 1.00 96.62 173 ILE A O 1
ATOM 1353 N N . CYS A 1 174 ? -2.334 -9.122 -3.726 1.00 96.12 174 CYS A N 1
ATOM 1354 C CA . CYS A 1 174 ? -2.937 -10.331 -4.251 1.00 96.12 174 CYS A CA 1
ATOM 1355 C C . CYS A 1 174 ? -4.151 -9.983 -5.103 1.00 96.12 174 CYS A C 1
ATOM 1357 O O . CYS A 1 174 ? -4.909 -9.062 -4.794 1.00 96.12 174 CYS A O 1
ATOM 1359 N N . ILE A 1 175 ? -4.364 -10.754 -6.164 1.00 95.56 175 ILE A N 1
ATOM 1360 C CA . ILE A 1 175 ? -5.493 -10.585 -7.076 1.00 95.56 175 ILE A CA 1
ATOM 1361 C C . ILE A 1 175 ? -6.214 -11.925 -7.156 1.00 95.56 175 ILE A C 1
ATOM 1363 O O . ILE A 1 175 ? -5.595 -12.963 -7.387 1.00 95.56 175 ILE A O 1
ATOM 1367 N N . HIS A 1 176 ? -7.520 -11.915 -6.909 1.00 94.12 176 HIS A N 1
ATOM 1368 C CA . HIS A 1 176 ? -8.345 -13.109 -7.012 1.00 94.12 176 HIS A CA 1
ATOM 1369 C C . HIS A 1 176 ? -8.448 -13.563 -8.468 1.00 94.12 176 HIS A C 1
ATOM 1371 O O . HIS A 1 176 ? -8.745 -12.768 -9.359 1.00 94.12 176 HIS A O 1
ATOM 1377 N N . LYS A 1 177 ? -8.239 -14.858 -8.704 1.00 91.50 177 LYS A N 1
ATOM 1378 C CA . LYS A 1 177 ? -8.404 -15.458 -10.025 1.00 91.50 177 LYS A CA 1
ATOM 1379 C C . LYS A 1 177 ? -9.886 -15.711 -10.297 1.00 91.50 177 LYS A C 1
ATOM 1381 O O . LYS A 1 177 ? -10.448 -16.695 -9.820 1.00 91.50 177 LYS A O 1
ATOM 1386 N N . GLU A 1 178 ? -10.510 -14.818 -11.058 1.00 93.69 178 GLU A N 1
ATOM 1387 C CA . GLU A 1 178 ? -11.919 -14.958 -11.432 1.00 93.69 178 GLU A CA 1
ATOM 1388 C C . GLU A 1 178 ? -12.147 -16.150 -12.387 1.00 93.69 178 GLU A C 1
ATOM 1390 O O . GLU A 1 178 ? -11.293 -16.447 -13.233 1.00 93.69 178 GLU A O 1
ATOM 1395 N N . PRO A 1 179 ? -13.297 -16.849 -12.295 1.00 93.56 179 PRO A N 1
ATOM 1396 C CA . PRO A 1 179 ? -13.616 -17.963 -13.182 1.00 93.56 179 PRO A CA 1
ATOM 1397 C C . PRO A 1 179 ? -13.529 -17.572 -14.663 1.00 93.56 179 PRO A C 1
ATOM 1399 O O . PRO A 1 179 ? -14.091 -16.564 -15.083 1.00 93.56 179 PRO A O 1
ATOM 1402 N N . GLY A 1 180 ? -12.840 -18.389 -15.463 1.00 94.19 180 GLY A N 1
ATOM 1403 C CA . GLY A 1 180 ? -12.637 -18.137 -16.895 1.00 94.19 180 GLY A CA 1
ATOM 1404 C C . GLY A 1 180 ? -11.417 -17.274 -17.240 1.00 94.19 180 GLY A C 1
ATOM 1405 O O . GLY A 1 180 ? -11.121 -17.119 -18.421 1.00 94.19 180 GLY A O 1
ATOM 1406 N N . TYR A 1 181 ? -10.672 -16.773 -16.248 1.00 92.94 181 TYR A N 1
ATOM 1407 C CA . TYR A 1 181 ? -9.455 -15.982 -16.451 1.00 92.94 181 TYR A CA 1
ATOM 1408 C C . TYR A 1 181 ? -8.215 -16.762 -16.001 1.00 92.94 181 TYR A C 1
ATOM 1410 O O . TYR A 1 181 ? -8.177 -17.337 -14.913 1.00 92.94 181 TYR A O 1
ATOM 1418 N N . CYS A 1 182 ? -7.181 -16.794 -16.848 1.00 90.81 182 CYS A N 1
ATOM 1419 C CA . CYS A 1 182 ? -5.968 -17.588 -16.613 1.00 90.81 182 CYS A CA 1
ATOM 1420 C C . CYS A 1 182 ? -4.745 -16.768 -16.195 1.00 90.81 182 CYS A C 1
ATOM 1422 O O . CYS A 1 182 ? -3.802 -17.360 -15.681 1.00 90.81 182 CYS A O 1
ATOM 1424 N N . SER A 1 183 ? -4.760 -15.456 -16.421 1.00 93.44 183 SER A N 1
ATOM 1425 C CA . SER A 1 183 ? -3.628 -14.555 -16.205 1.00 93.44 183 SER A CA 1
ATOM 1426 C C . SER A 1 183 ? -4.111 -13.141 -15.898 1.00 93.44 183 SER A C 1
ATOM 1428 O O . SER A 1 183 ? -5.241 -12.783 -16.235 1.00 93.44 183 SER A O 1
ATOM 1430 N N . VAL A 1 184 ? -3.231 -12.334 -15.312 1.00 95.12 184 VAL A N 1
ATOM 1431 C CA . VAL A 1 184 ? -3.422 -10.896 -15.104 1.00 95.12 184 VAL A CA 1
ATOM 1432 C C . VAL A 1 184 ? -2.402 -10.15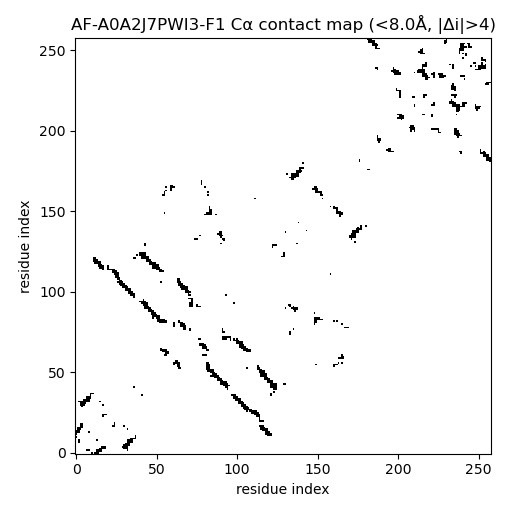1 -15.952 1.00 95.12 184 VAL A C 1
ATOM 1434 O O . VAL A 1 184 ? -1.206 -10.425 -15.866 1.00 95.12 184 VAL A O 1
ATOM 1437 N N . THR A 1 185 ? -2.867 -9.204 -16.759 1.00 95.31 185 THR A N 1
ATOM 1438 C CA . THR A 1 185 ? -1.999 -8.323 -17.543 1.00 95.31 185 THR A CA 1
ATOM 1439 C C . THR A 1 185 ? -1.994 -6.935 -16.919 1.00 95.31 185 THR A C 1
ATOM 1441 O O . THR A 1 185 ? -3.047 -6.341 -16.700 1.00 95.31 185 THR A O 1
ATOM 1444 N N . TYR A 1 186 ? -0.799 -6.427 -16.642 1.00 95.81 186 TYR A N 1
ATOM 1445 C CA . TYR A 1 186 ? -0.544 -5.126 -16.045 1.00 95.81 186 TYR A CA 1
ATOM 1446 C C . TYR A 1 186 ? -0.110 -4.147 -17.129 1.00 95.81 186 TYR A C 1
ATOM 1448 O O . TYR A 1 186 ? 0.767 -4.450 -17.941 1.00 95.81 186 TYR A O 1
ATOM 1456 N N . THR A 1 187 ? -0.701 -2.957 -17.122 1.00 95.00 187 THR A N 1
ATOM 1457 C CA . THR A 1 187 ? -0.340 -1.861 -18.021 1.00 95.00 187 THR A CA 1
ATOM 1458 C C . THR A 1 187 ? -0.163 -0.584 -17.217 1.00 95.00 187 THR A C 1
ATOM 1460 O O . THR A 1 187 ? -0.919 -0.310 -16.290 1.00 95.00 187 THR A O 1
ATOM 1463 N N . SER A 1 188 ? 0.819 0.228 -17.604 1.00 94.19 188 SER A N 1
ATOM 1464 C CA . SER A 1 188 ? 1.018 1.577 -17.057 1.00 94.19 188 SER A CA 1
ATOM 1465 C C . SER A 1 188 ? 0.568 2.658 -18.050 1.00 94.19 188 SER A C 1
ATOM 1467 O O . SER A 1 188 ? 1.067 3.776 -18.080 1.00 94.19 188 SER A O 1
ATOM 1469 N N . THR A 1 189 ? -0.375 2.310 -18.923 1.00 90.88 189 THR A N 1
ATOM 1470 C CA . THR A 1 189 ? -0.987 3.215 -19.899 1.00 90.88 189 THR A CA 1
ATOM 1471 C C . THR A 1 189 ? -2.493 3.023 -19.878 1.00 90.88 189 THR A C 1
ATOM 1473 O O . THR A 1 189 ? -2.981 1.890 -19.902 1.00 90.88 189 THR A O 1
ATOM 1476 N N . ALA A 1 190 ? -3.222 4.129 -19.833 1.00 84.75 190 ALA A N 1
ATOM 1477 C CA . ALA A 1 190 ? -4.663 4.166 -19.989 1.00 84.75 190 ALA A CA 1
ATOM 1478 C C . ALA A 1 190 ? -5.072 3.784 -21.427 1.00 84.75 190 ALA A C 1
ATOM 1480 O O . ALA A 1 190 ? -4.255 3.883 -22.349 1.00 84.75 190 ALA A O 1
ATOM 1481 N N . PRO A 1 191 ? -6.341 3.388 -21.656 1.00 81.62 191 PRO A N 1
ATOM 1482 C CA . PRO A 1 191 ? -6.840 3.057 -22.994 1.00 81.62 191 PRO A CA 1
ATOM 1483 C C . PRO A 1 191 ? -6.735 4.196 -24.019 1.00 81.62 191 PRO A C 1
ATOM 1485 O O . PRO A 1 191 ? -6.667 3.932 -25.215 1.00 81.62 191 PRO A O 1
ATOM 1488 N N . ASP A 1 192 ? -6.716 5.452 -23.564 1.00 87.06 192 ASP A N 1
ATOM 1489 C CA . ASP A 1 192 ? -6.545 6.643 -24.407 1.00 87.06 192 ASP A CA 1
ATOM 1490 C C . ASP A 1 192 ? -5.071 6.966 -24.729 1.00 87.06 192 ASP A C 1
ATOM 1492 O O . ASP A 1 192 ? -4.784 7.948 -25.412 1.00 87.06 192 ASP A O 1
ATOM 1496 N N . GLY A 1 193 ? -4.134 6.138 -24.255 1.00 83.88 193 GLY A N 1
ATOM 1497 C CA . GLY A 1 193 ? -2.695 6.309 -24.444 1.00 83.88 193 GLY A CA 1
ATOM 1498 C C . GLY A 1 193 ? -2.005 7.144 -23.363 1.00 83.88 193 GLY A C 1
ATOM 1499 O O . GLY A 1 193 ? -0.781 7.273 -23.399 1.00 83.88 193 GLY A O 1
ATOM 1500 N N . THR A 1 194 ? -2.738 7.680 -22.382 1.00 87.75 194 THR A N 1
ATOM 1501 C CA . THR A 1 194 ? -2.142 8.424 -21.265 1.00 87.75 194 THR A CA 1
ATOM 1502 C C . THR A 1 194 ? -1.281 7.492 -20.415 1.00 87.75 194 THR A C 1
ATOM 1504 O O . THR A 1 194 ? -1.772 6.500 -19.881 1.00 87.75 194 THR A O 1
ATOM 1507 N N . ALA A 1 195 ? 0.008 7.795 -20.264 1.00 87.69 195 ALA A N 1
ATOM 1508 C CA . ALA A 1 195 ? 0.882 7.032 -19.379 1.00 87.69 195 ALA A CA 1
ATOM 1509 C C . ALA A 1 195 ? 0.591 7.367 -17.910 1.00 87.69 195 ALA A C 1
ATOM 1511 O O . ALA A 1 195 ? 0.549 8.537 -17.525 1.00 87.69 195 ALA A O 1
ATOM 1512 N N . TYR A 1 196 ? 0.434 6.335 -17.088 1.00 90.69 196 TYR A N 1
ATOM 1513 C CA . TYR A 1 196 ? 0.479 6.466 -15.642 1.00 90.69 196 TYR A CA 1
ATOM 1514 C C . TYR A 1 196 ? 1.948 6.492 -15.203 1.00 90.69 196 TYR A C 1
ATOM 1516 O O . TYR A 1 196 ? 2.744 5.698 -15.705 1.00 90.69 196 TYR A O 1
ATOM 1524 N N . PRO A 1 197 ? 2.350 7.401 -14.299 1.00 90.00 197 PRO A N 1
ATOM 1525 C CA . PRO A 1 197 ? 3.695 7.382 -13.746 1.00 90.00 197 PRO A CA 1
ATOM 1526 C C . PRO A 1 197 ? 4.027 6.024 -13.118 1.00 90.00 197 PRO A C 1
ATOM 1528 O O . PRO A 1 197 ? 3.288 5.537 -12.260 1.00 90.00 197 PRO A O 1
ATOM 1531 N N . PHE A 1 198 ? 5.151 5.447 -13.532 1.00 93.69 198 PHE A N 1
ATOM 1532 C CA . PHE A 1 198 ? 5.803 4.301 -12.910 1.00 93.69 198 PHE A CA 1
ATOM 1533 C C . PHE A 1 198 ? 7.248 4.712 -12.663 1.00 93.69 198 PHE A C 1
ATOM 1535 O O . PHE A 1 198 ? 7.923 5.103 -13.610 1.00 93.69 198 PHE A O 1
ATOM 1542 N N . GLN A 1 199 ? 7.693 4.698 -11.408 1.00 93.38 199 GLN A N 1
ATOM 1543 C CA . GLN A 1 199 ? 9.041 5.122 -11.052 1.00 93.38 199 GLN A CA 1
ATOM 1544 C C . GLN A 1 199 ? 9.523 4.387 -9.801 1.00 93.38 199 GLN A C 1
ATOM 1546 O O . GLN A 1 199 ? 8.970 4.577 -8.720 1.00 93.38 199 GLN A O 1
ATOM 1551 N N . LEU A 1 200 ? 10.566 3.576 -9.957 1.00 95.56 200 LEU A N 1
ATOM 1552 C CA . LEU A 1 200 ? 11.297 2.921 -8.870 1.00 95.56 200 LEU A CA 1
ATOM 1553 C C . LEU A 1 200 ? 12.789 3.096 -9.140 1.00 95.56 200 LEU A C 1
ATOM 1555 O O . LEU A 1 200 ? 13.317 2.555 -10.114 1.00 95.56 200 LEU A O 1
ATOM 1559 N N . THR A 1 201 ? 13.454 3.902 -8.323 1.00 93.06 201 THR A N 1
ATOM 1560 C CA . THR A 1 201 ? 14.813 4.363 -8.613 1.00 93.06 201 THR A CA 1
ATOM 1561 C C . THR A 1 201 ? 15.825 3.478 -7.905 1.00 93.06 201 THR A C 1
ATOM 1563 O O . THR A 1 201 ? 15.726 3.268 -6.707 1.00 93.06 201 THR A O 1
ATOM 1566 N N . ASN A 1 202 ? 16.832 3.005 -8.636 1.00 95.81 202 ASN A N 1
ATOM 1567 C CA . ASN A 1 202 ? 17.987 2.323 -8.057 1.00 95.81 202 ASN A CA 1
ATOM 1568 C C . ASN A 1 202 ? 19.253 3.078 -8.472 1.00 95.81 202 ASN A C 1
ATOM 1570 O O . ASN A 1 202 ? 19.361 3.523 -9.621 1.00 95.81 202 ASN A O 1
ATOM 1574 N N . VAL A 1 203 ? 20.197 3.225 -7.547 1.00 95.44 203 VAL A N 1
ATOM 1575 C CA . VAL A 1 203 ? 21.464 3.935 -7.762 1.00 95.44 203 VAL A CA 1
ATOM 1576 C C . VAL A 1 203 ? 22.643 3.063 -7.346 1.00 95.44 203 VAL A C 1
ATOM 1578 O O . VAL A 1 203 ? 22.494 2.175 -6.511 1.00 95.44 203 VAL A O 1
ATOM 1581 N N . ASP A 1 204 ? 23.810 3.295 -7.939 1.00 94.44 204 ASP A N 1
ATOM 1582 C CA . ASP A 1 204 ? 25.054 2.675 -7.491 1.00 94.44 204 ASP A CA 1
ATOM 1583 C C . ASP A 1 204 ? 25.608 3.339 -6.215 1.00 94.44 204 ASP A C 1
ATOM 1585 O O . ASP A 1 204 ? 25.003 4.234 -5.620 1.00 94.44 204 ASP A O 1
ATOM 1589 N N . GLN A 1 205 ? 26.785 2.883 -5.780 1.00 94.00 205 GLN A N 1
ATOM 1590 C CA . GLN A 1 205 ? 27.462 3.389 -4.581 1.00 94.00 205 GLN A CA 1
ATOM 1591 C C . GLN A 1 205 ? 27.867 4.867 -4.692 1.00 94.00 205 GLN A C 1
ATOM 1593 O O . GLN A 1 205 ? 28.006 5.530 -3.664 1.00 94.00 205 GLN A O 1
ATOM 1598 N N . ASP A 1 206 ? 28.026 5.376 -5.914 1.00 95.25 206 ASP A N 1
ATOM 1599 C CA . ASP A 1 206 ? 28.375 6.767 -6.204 1.00 95.25 206 ASP A CA 1
ATOM 1600 C C . ASP A 1 206 ? 27.117 7.645 -6.390 1.00 95.25 206 ASP A C 1
ATOM 1602 O O . ASP A 1 206 ? 27.212 8.862 -6.572 1.00 95.25 206 ASP A O 1
ATOM 1606 N N . GLY A 1 207 ? 25.921 7.050 -6.296 1.00 93.06 207 GLY A N 1
ATOM 1607 C CA . GLY A 1 207 ? 24.636 7.727 -6.447 1.00 93.06 207 GLY A CA 1
ATOM 1608 C C . GLY A 1 207 ? 24.206 7.925 -7.902 1.00 93.06 207 GLY A C 1
ATOM 1609 O O . GLY A 1 207 ? 23.275 8.693 -8.163 1.00 93.06 207 GLY A O 1
ATOM 1610 N N . HIS A 1 208 ? 24.853 7.261 -8.861 1.00 94.50 208 HIS A N 1
ATOM 1611 C CA . HIS A 1 208 ? 24.446 7.303 -10.259 1.00 94.50 208 HIS A CA 1
ATOM 1612 C C . HIS A 1 208 ? 23.298 6.322 -10.527 1.00 94.50 208 HIS A C 1
ATOM 1614 O O . HIS A 1 208 ? 23.300 5.218 -9.984 1.00 94.50 208 HIS A O 1
ATOM 1620 N N . PRO A 1 209 ? 22.309 6.678 -11.370 1.00 95.56 209 PRO A N 1
ATOM 1621 C CA . PRO A 1 209 ? 21.222 5.766 -11.714 1.00 95.56 209 PRO A CA 1
ATOM 1622 C C . PRO A 1 209 ? 21.745 4.469 -12.343 1.00 95.56 209 PRO A C 1
ATOM 1624 O O . PRO A 1 209 ? 22.454 4.518 -13.348 1.00 95.56 209 PRO A O 1
ATOM 1627 N N . LEU A 1 210 ? 21.338 3.314 -11.804 1.00 96.88 210 LEU A N 1
ATOM 1628 C CA . LEU A 1 210 ? 21.631 2.009 -12.420 1.00 96.88 210 LEU A CA 1
ATOM 1629 C C . LEU A 1 210 ? 20.913 1.841 -13.762 1.00 96.88 210 LEU A C 1
ATOM 1631 O O . LEU A 1 210 ? 21.379 1.131 -14.650 1.00 96.88 210 LEU A O 1
ATOM 1635 N N . ILE A 1 211 ? 19.765 2.503 -13.901 1.00 97.12 211 ILE A N 1
ATOM 1636 C CA . ILE A 1 211 ? 18.920 2.466 -15.089 1.00 97.12 211 ILE A CA 1
ATOM 1637 C C . ILE A 1 211 ? 18.961 3.856 -15.717 1.00 97.12 211 ILE A C 1
ATOM 1639 O O . ILE A 1 211 ? 18.720 4.842 -15.012 1.00 97.12 211 ILE A O 1
ATOM 1643 N N . PRO A 1 212 ? 19.231 3.971 -17.027 1.00 96.12 212 PRO A N 1
ATOM 1644 C CA . PRO A 1 212 ? 19.180 5.258 -17.696 1.00 96.12 212 PRO A CA 1
ATOM 1645 C C . PRO A 1 212 ? 17.794 5.916 -17.551 1.00 96.12 212 PRO A C 1
ATOM 1647 O O . PRO A 1 212 ? 16.778 5.218 -17.651 1.00 96.12 212 PRO A O 1
ATOM 1650 N N . PRO A 1 213 ? 17.723 7.250 -17.379 1.00 94.94 213 PRO A N 1
ATOM 1651 C CA . PRO A 1 213 ? 16.454 7.968 -17.292 1.00 94.94 213 PRO A CA 1
ATOM 1652 C C . PRO A 1 213 ? 15.504 7.630 -18.449 1.00 94.94 213 PRO A C 1
ATOM 1654 O O . PRO A 1 213 ? 15.923 7.498 -19.603 1.00 94.94 213 PRO A O 1
ATOM 1657 N N . GLY A 1 214 ? 14.213 7.498 -18.143 1.00 94.69 214 GLY A N 1
ATOM 1658 C CA . GLY A 1 214 ? 13.175 7.139 -19.109 1.00 94.69 214 GLY A CA 1
ATOM 1659 C C . GLY A 1 214 ? 13.125 5.667 -19.532 1.00 94.69 214 GLY A C 1
ATOM 1660 O O . GLY A 1 214 ? 12.348 5.354 -20.437 1.00 94.69 214 GLY A O 1
ATOM 1661 N N . GLN A 1 215 ? 13.909 4.774 -18.916 1.00 97.06 215 GLN A N 1
ATOM 1662 C CA . GLN A 1 215 ? 13.920 3.342 -19.241 1.00 97.06 215 GLN A CA 1
ATOM 1663 C C . GLN A 1 215 ? 13.345 2.458 -18.129 1.00 97.06 215 GLN A C 1
ATOM 1665 O O . GLN A 1 215 ? 13.315 2.832 -16.958 1.00 97.06 215 GLN A O 1
ATOM 1670 N N . ALA A 1 216 ? 12.889 1.267 -18.512 1.00 97.50 216 ALA A N 1
ATOM 1671 C CA . ALA A 1 216 ? 12.567 0.168 -17.609 1.00 97.50 216 ALA A CA 1
ATOM 1672 C C . ALA A 1 216 ? 13.845 -0.540 -17.143 1.00 97.50 216 ALA A C 1
ATOM 1674 O O . ALA A 1 216 ? 14.745 -0.806 -17.939 1.00 97.50 216 ALA A O 1
ATOM 1675 N N . GLY A 1 217 ? 13.883 -0.895 -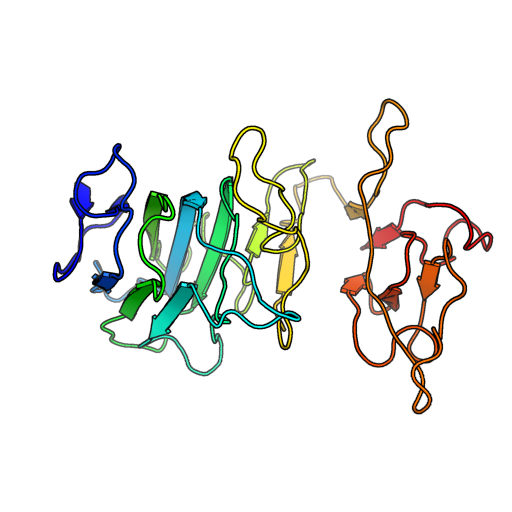15.864 1.00 97.31 217 GLY A N 1
ATOM 1676 C CA . GLY A 1 217 ? 14.800 -1.883 -15.319 1.00 97.31 217 GLY A CA 1
ATOM 1677 C C . GLY A 1 217 ? 14.068 -3.203 -15.114 1.00 97.31 217 GLY A C 1
ATOM 1678 O O . GLY A 1 217 ? 12.947 -3.229 -14.606 1.00 97.31 217 GLY A O 1
ATOM 1679 N N . ALA A 1 218 ? 14.718 -4.297 -15.491 1.00 96.38 218 ALA A N 1
ATOM 1680 C CA . ALA A 1 218 ? 14.256 -5.650 -15.216 1.00 96.38 218 ALA A CA 1
ATOM 1681 C C . ALA A 1 218 ? 15.410 -6.494 -14.671 1.00 96.38 218 ALA A C 1
ATOM 1683 O O . ALA A 1 218 ? 16.571 -6.239 -15.007 1.00 96.38 218 ALA A O 1
ATOM 1684 N N . GLU A 1 219 ? 15.071 -7.515 -13.887 1.00 95.06 219 GLU A N 1
ATOM 1685 C CA . GLU A 1 219 ? 16.001 -8.448 -13.242 1.00 95.06 219 GLU A CA 1
ATOM 1686 C C . GLU A 1 219 ? 16.812 -7.852 -12.082 1.00 95.06 219 GLU A C 1
ATOM 1688 O O . GLU A 1 219 ? 16.803 -6.655 -11.790 1.00 95.06 219 GLU A O 1
ATOM 1693 N N . ILE A 1 220 ? 17.522 -8.736 -11.381 1.00 94.44 220 ILE A N 1
ATOM 1694 C CA . ILE A 1 220 ? 18.205 -8.434 -10.119 1.00 94.44 220 ILE A CA 1
ATOM 1695 C C . ILE A 1 220 ? 19.314 -7.382 -10.231 1.00 94.44 220 ILE A C 1
ATOM 1697 O O . ILE A 1 220 ? 19.536 -6.646 -9.277 1.00 94.44 220 ILE A O 1
ATOM 1701 N N . PHE A 1 221 ? 20.002 -7.293 -11.372 1.00 93.06 221 PHE A N 1
ATOM 170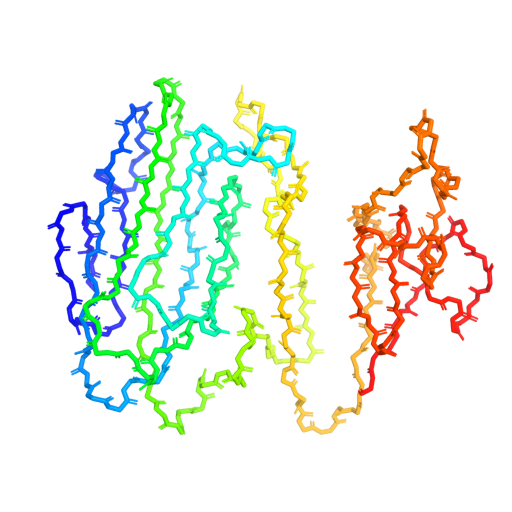2 C CA . PHE A 1 221 ? 21.123 -6.361 -11.537 1.00 93.06 221 PHE A CA 1
ATOM 1703 C C . PHE A 1 221 ? 20.672 -4.921 -11.784 1.00 93.06 221 PHE A C 1
ATOM 1705 O O . PHE A 1 221 ? 21.342 -4.000 -11.333 1.00 93.06 221 PHE A O 1
ATOM 1712 N N . ASN A 1 222 ? 19.539 -4.727 -12.465 1.00 95.38 222 ASN A N 1
ATOM 1713 C CA . ASN A 1 222 ? 18.971 -3.393 -12.665 1.00 95.38 222 ASN A CA 1
ATOM 1714 C C . ASN A 1 222 ? 18.125 -2.957 -11.463 1.00 95.38 222 ASN A C 1
ATOM 1716 O O . ASN A 1 222 ? 18.050 -1.768 -11.169 1.00 95.38 222 ASN A O 1
ATOM 1720 N N . CYS A 1 223 ? 17.502 -3.922 -10.777 1.00 97.31 223 CYS A N 1
ATOM 1721 C CA . CYS A 1 223 ? 16.576 -3.699 -9.670 1.00 97.31 223 CYS A CA 1
ATOM 1722 C C . CYS A 1 223 ? 17.034 -4.396 -8.367 1.00 97.31 223 CYS A C 1
ATOM 1724 O O . CYS A 1 223 ? 16.341 -5.303 -7.871 1.00 97.31 223 CYS A O 1
ATOM 1726 N N . PRO A 1 224 ? 18.218 -4.055 -7.822 1.00 96.62 224 PRO A N 1
ATOM 1727 C CA . PRO A 1 224 ? 18.739 -4.703 -6.621 1.00 96.62 224 PRO A CA 1
ATOM 1728 C C . PRO A 1 224 ? 17.969 -4.320 -5.350 1.00 96.62 224 PRO A C 1
ATOM 1730 O O . PRO A 1 224 ? 17.718 -5.212 -4.530 1.00 96.62 224 PRO A O 1
ATOM 1733 N N . ASP A 1 225 ? 17.552 -3.055 -5.232 1.00 95.00 225 ASP A N 1
ATOM 1734 C CA . ASP A 1 225 ? 17.039 -2.456 -3.996 1.00 95.00 225 ASP A CA 1
ATOM 1735 C C . ASP A 1 225 ? 15.525 -2.214 -4.068 1.00 95.00 225 ASP A C 1
ATOM 1737 O O . ASP A 1 225 ? 14.754 -2.919 -3.414 1.00 95.00 225 ASP A O 1
ATOM 1741 N N . ASP A 1 226 ? 15.094 -1.279 -4.920 1.00 96.44 226 ASP A N 1
ATOM 1742 C CA . ASP A 1 226 ? 13.695 -0.882 -5.084 1.00 96.44 226 ASP A CA 1
ATOM 1743 C C . ASP A 1 226 ? 13.078 -1.579 -6.299 1.00 96.44 226 ASP A C 1
ATOM 1745 O O . ASP A 1 226 ? 13.494 -1.367 -7.443 1.00 96.44 226 ASP A O 1
ATOM 1749 N N . TYR A 1 227 ? 12.063 -2.411 -6.069 1.00 97.50 227 TYR A N 1
ATOM 1750 C CA . TYR A 1 227 ? 11.399 -3.162 -7.130 1.00 97.50 227 TYR A CA 1
ATOM 1751 C C . TYR A 1 227 ? 9.986 -3.596 -6.755 1.00 97.50 227 TYR A C 1
ATOM 1753 O O . TYR A 1 227 ? 9.638 -3.757 -5.586 1.00 97.50 227 TYR A O 1
ATOM 1761 N N . ILE A 1 228 ? 9.191 -3.881 -7.782 1.00 97.19 228 ILE A N 1
ATOM 1762 C CA . ILE A 1 228 ? 8.050 -4.792 -7.671 1.00 97.19 228 ILE A CA 1
ATOM 1763 C C . ILE A 1 228 ? 8.421 -6.143 -8.276 1.00 97.19 228 ILE A C 1
ATOM 1765 O O . ILE A 1 228 ? 9.294 -6.224 -9.139 1.00 97.19 228 ILE A O 1
ATOM 1769 N N . VAL A 1 229 ? 7.747 -7.206 -7.841 1.00 96.75 229 VAL A N 1
ATOM 1770 C CA . VAL A 1 229 ? 7.910 -8.541 -8.427 1.00 96.75 229 VAL A CA 1
ATOM 1771 C C . VAL A 1 229 ? 6.622 -8.951 -9.115 1.00 96.75 229 VAL A C 1
ATOM 1773 O O . VAL A 1 229 ? 5.579 -9.052 -8.470 1.00 96.75 229 VAL A O 1
ATOM 1776 N N . ILE A 1 230 ? 6.704 -9.241 -10.410 1.00 95.25 230 ILE A N 1
ATOM 1777 C CA . ILE A 1 230 ? 5.613 -9.851 -11.172 1.00 95.25 230 ILE A CA 1
ATOM 1778 C C . ILE A 1 230 ? 6.159 -11.124 -11.808 1.00 95.25 230 ILE A C 1
ATOM 1780 O O . ILE A 1 230 ? 7.186 -11.097 -12.476 1.00 95.25 230 ILE A O 1
ATOM 1784 N N . ASN A 1 231 ? 5.492 -12.258 -11.570 1.00 89.38 231 ASN A N 1
ATOM 1785 C CA . ASN A 1 231 ? 5.900 -13.566 -12.101 1.00 89.38 231 ASN A CA 1
ATOM 1786 C C . ASN A 1 231 ? 7.372 -13.939 -11.793 1.00 89.38 231 ASN A C 1
ATOM 1788 O O . ASN A 1 231 ? 8.055 -14.558 -12.603 1.00 89.38 231 ASN A O 1
ATOM 1792 N N . GLY A 1 232 ? 7.876 -13.522 -10.626 1.00 91.75 232 GLY A N 1
ATOM 1793 C CA . GLY A 1 232 ? 9.258 -13.763 -10.195 1.00 91.75 232 GLY A CA 1
ATOM 1794 C C . GLY A 1 232 ? 10.304 -12.796 -10.763 1.00 91.75 232 GLY A C 1
ATOM 1795 O O . GLY A 1 232 ? 11.444 -12.832 -10.308 1.00 91.75 232 GLY A O 1
ATOM 1796 N N . ILE A 1 233 ? 9.928 -11.904 -11.684 1.00 95.19 233 ILE A N 1
ATOM 1797 C CA . ILE A 1 233 ? 10.827 -10.911 -12.281 1.00 95.19 233 ILE A CA 1
ATOM 1798 C C . ILE A 1 233 ? 10.743 -9.614 -11.481 1.00 95.19 233 ILE A C 1
ATOM 1800 O O . ILE A 1 233 ? 9.649 -9.109 -11.214 1.00 95.19 233 ILE A O 1
ATOM 1804 N N . ARG A 1 234 ? 11.904 -9.070 -11.103 1.00 97.56 234 ARG A N 1
ATOM 1805 C CA . ARG A 1 234 ? 12.006 -7.740 -10.491 1.00 97.56 234 ARG A CA 1
ATOM 1806 C C . ARG A 1 234 ? 11.898 -6.668 -11.564 1.00 97.56 234 ARG A C 1
ATOM 1808 O O . ARG A 1 234 ? 12.611 -6.751 -12.559 1.00 97.56 234 ARG A O 1
ATOM 1815 N N . LEU A 1 235 ? 11.044 -5.676 -11.341 1.00 98.12 235 LEU A N 1
ATOM 1816 C CA . LEU A 1 235 ? 10.820 -4.555 -12.251 1.00 98.12 235 LEU A CA 1
ATOM 1817 C C . LEU A 1 235 ? 10.981 -3.231 -11.512 1.00 98.12 235 LEU A C 1
ATOM 1819 O O . LEU A 1 235 ? 10.499 -3.077 -10.386 1.00 98.12 235 LEU A O 1
ATOM 1823 N N . CYS A 1 236 ? 11.634 -2.280 -12.167 1.00 98.00 236 CYS A N 1
ATOM 1824 C CA . CYS A 1 236 ? 11.917 -0.949 -11.650 1.00 98.00 236 CYS A CA 1
ATOM 1825 C C . CYS A 1 236 ? 12.186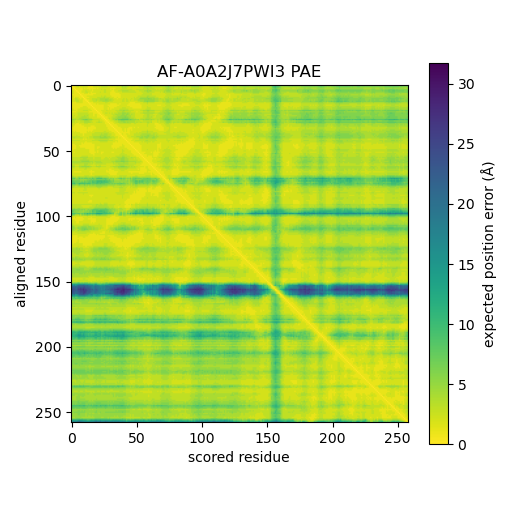 0.040 -12.804 1.00 98.00 236 CYS A C 1
ATOM 1827 O O . CYS A 1 236 ? 11.884 -0.251 -13.962 1.00 98.00 236 CYS A O 1
ATOM 1829 N N . GLY A 1 237 ? 12.736 1.221 -12.519 1.00 96.81 237 GLY A N 1
ATOM 1830 C CA . GLY A 1 237 ? 12.962 2.277 -13.507 1.00 96.81 237 GLY A CA 1
ATOM 1831 C C . GLY A 1 237 ? 11.717 3.129 -13.743 1.00 96.81 237 GLY A C 1
ATOM 1832 O O . GLY A 1 237 ? 10.835 3.196 -12.891 1.00 96.81 237 GLY A O 1
ATOM 1833 N N . GLU A 1 238 ? 11.654 3.791 -14.896 1.00 96.00 238 GLU A N 1
ATOM 1834 C CA . GLU A 1 238 ? 10.612 4.768 -15.253 1.00 96.00 238 GLU A CA 1
ATOM 1835 C C . GLU A 1 238 ? 9.576 4.237 -16.260 1.00 96.00 238 GLU A C 1
ATOM 1837 O O . GLU A 1 238 ? 8.715 4.976 -16.754 1.00 96.00 238 GLU A O 1
ATOM 1842 N N . ARG A 1 239 ? 9.685 2.962 -16.639 1.00 95.94 239 ARG A N 1
ATOM 1843 C CA . ARG A 1 239 ? 8.757 2.279 -17.544 1.00 95.94 239 ARG A CA 1
ATOM 1844 C C . ARG A 1 239 ? 8.419 0.904 -16.987 1.00 95.94 239 ARG A C 1
ATOM 1846 O O . ARG A 1 239 ? 9.264 0.253 -16.383 1.00 95.94 239 ARG A O 1
ATOM 1853 N N . LEU A 1 240 ? 7.198 0.447 -17.234 1.00 96.69 240 LEU A N 1
ATOM 1854 C CA . LEU A 1 240 ? 6.798 -0.930 -16.970 1.00 96.69 240 LEU A CA 1
ATOM 1855 C C . LEU A 1 240 ? 7.109 -1.773 -18.212 1.00 96.69 240 LEU A C 1
ATOM 1857 O O . LEU A 1 240 ? 6.408 -1.656 -19.215 1.00 96.69 240 LEU A O 1
ATOM 1861 N N . ASN A 1 241 ? 8.165 -2.584 -18.163 1.00 96.19 241 ASN A N 1
ATOM 1862 C CA . ASN A 1 241 ? 8.517 -3.537 -19.217 1.00 96.19 241 ASN A CA 1
ATOM 1863 C C . ASN A 1 241 ? 9.395 -4.661 -18.634 1.00 96.19 241 ASN A C 1
ATOM 1865 O O . ASN A 1 241 ? 10.455 -4.381 -18.083 1.00 96.19 241 ASN A O 1
ATOM 1869 N N . ASP A 1 242 ? 8.966 -5.917 -18.774 1.00 96.00 242 ASP A N 1
ATOM 1870 C CA . ASP A 1 242 ? 9.699 -7.117 -18.338 1.00 96.00 242 ASP A CA 1
ATOM 1871 C C . ASP A 1 242 ? 10.463 -7.810 -19.482 1.00 96.00 242 ASP A C 1
ATOM 1873 O O . ASP A 1 242 ? 10.955 -8.923 -19.317 1.00 96.00 242 ASP A O 1
ATOM 1877 N N . ALA A 1 243 ? 10.529 -7.175 -20.658 1.00 94.81 243 ALA A N 1
ATOM 1878 C CA . ALA A 1 243 ? 11.120 -7.702 -21.886 1.00 94.81 243 ALA A CA 1
ATOM 1879 C C . ALA A 1 243 ? 10.470 -8.988 -22.441 1.00 94.81 243 ALA A C 1
ATOM 1881 O O . ALA A 1 243 ? 10.952 -9.528 -23.439 1.00 94.81 243 ALA A O 1
ATOM 1882 N N . SER A 1 244 ? 9.347 -9.454 -21.877 1.00 94.06 244 SER A N 1
ATOM 1883 C CA . SER A 1 244 ? 8.659 -10.665 -22.349 1.00 94.06 244 SER A CA 1
ATOM 1884 C C . SER A 1 244 ? 7.960 -10.471 -23.698 1.00 94.06 244 SER A C 1
ATOM 1886 O O . SER A 1 244 ? 7.837 -11.417 -24.477 1.00 94.06 244 SER A O 1
ATOM 1888 N N . VAL A 1 245 ? 7.519 -9.240 -23.984 1.00 94.44 245 VAL A N 1
ATOM 1889 C CA . VAL A 1 245 ? 6.861 -8.856 -25.242 1.00 94.44 245 VAL A CA 1
ATOM 1890 C C . VAL A 1 245 ? 7.844 -8.180 -26.198 1.00 94.44 245 VAL A C 1
ATOM 1892 O O . VAL A 1 245 ? 7.915 -8.555 -27.368 1.00 94.44 245 VAL A O 1
ATOM 1895 N N . GLN A 1 246 ? 8.595 -7.177 -25.724 1.00 94.75 246 GLN A N 1
ATOM 1896 C CA . GLN A 1 246 ? 9.530 -6.409 -26.549 1.00 94.75 246 GLN A CA 1
ATOM 1897 C C . GLN A 1 246 ? 10.728 -5.889 -25.740 1.00 94.75 246 GLN A C 1
ATOM 1899 O O 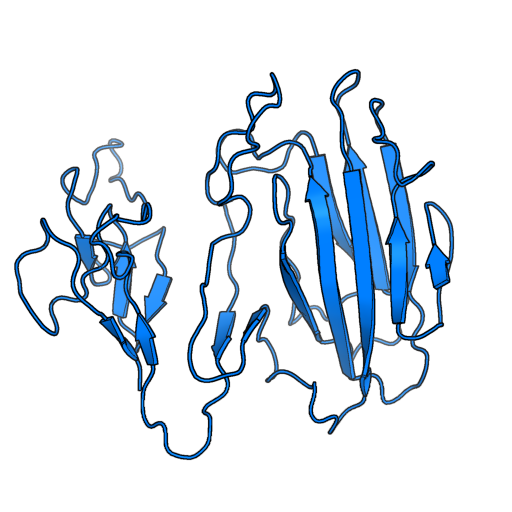. GLN A 1 246 ? 10.572 -5.326 -24.660 1.00 94.75 246 GLN A O 1
ATOM 1904 N N . LEU A 1 247 ? 11.926 -6.000 -26.322 1.00 94.94 247 LEU A N 1
ATOM 1905 C CA . LEU A 1 247 ? 13.210 -5.608 -25.714 1.00 94.94 247 LEU A CA 1
ATOM 1906 C C . LEU A 1 247 ? 13.478 -4.086 -25.691 1.00 94.94 247 LEU A C 1
ATOM 1908 O O . LEU A 1 247 ? 14.574 -3.654 -25.348 1.00 94.94 247 LEU A O 1
ATOM 1912 N N . ASP A 1 248 ? 12.510 -3.257 -26.087 1.00 96.44 248 ASP A N 1
ATOM 1913 C CA . ASP A 1 248 ? 12.645 -1.797 -26.067 1.00 96.44 248 ASP A CA 1
ATOM 1914 C C . ASP A 1 248 ? 12.288 -1.247 -24.679 1.00 96.44 248 ASP A C 1
ATOM 1916 O O . ASP A 1 248 ? 11.132 -0.937 -24.384 1.00 96.44 248 ASP A O 1
ATOM 1920 N N . PHE A 1 249 ? 13.294 -1.117 -23.816 1.00 96.38 249 PHE A N 1
ATOM 1921 C CA . PHE A 1 249 ? 13.127 -0.618 -22.448 1.00 96.38 249 PHE A CA 1
ATOM 1922 C C . PHE A 1 249 ? 12.764 0.874 -22.369 1.00 96.38 249 PHE A C 1
ATOM 1924 O O . PHE A 1 249 ? 12.398 1.341 -21.296 1.00 96.38 249 PHE A O 1
ATOM 1931 N N . THR A 1 250 ? 12.799 1.636 -23.470 1.00 96.06 250 THR A N 1
ATOM 1932 C CA . THR A 1 250 ? 12.426 3.068 -23.464 1.00 96.06 250 THR A CA 1
ATOM 1933 C C . THR A 1 250 ? 10.908 3.300 -23.440 1.00 96.06 250 THR A C 1
ATOM 1935 O O . THR A 1 250 ? 10.431 4.432 -23.282 1.00 96.06 250 THR A O 1
ATOM 1938 N N . ARG A 1 251 ? 10.121 2.226 -23.585 1.00 93.88 251 ARG A N 1
ATOM 1939 C CA . ARG A 1 251 ? 8.658 2.253 -23.670 1.00 93.88 251 ARG A CA 1
ATOM 1940 C C . ARG A 1 251 ? 8.019 1.308 -22.659 1.00 93.88 251 ARG A C 1
ATOM 1942 O O . ARG A 1 251 ? 8.610 0.314 -22.249 1.00 93.88 251 ARG A O 1
ATOM 1949 N N . ASN A 1 252 ? 6.778 1.623 -22.295 1.00 94.19 252 ASN A N 1
ATOM 1950 C CA . ASN A 1 252 ? 5.932 0.718 -21.525 1.00 94.19 252 ASN A CA 1
ATOM 1951 C C . ASN A 1 252 ? 5.449 -0.429 -22.423 1.00 94.19 252 ASN A C 1
ATOM 1953 O O . ASN A 1 252 ? 4.971 -0.172 -23.529 1.00 94.19 252 ASN A O 1
ATOM 1957 N N . TYR A 1 253 ? 5.497 -1.658 -21.917 1.00 95.00 253 TYR A N 1
ATOM 1958 C CA . TYR A 1 253 ? 4.861 -2.824 -22.525 1.00 95.00 253 TYR A CA 1
ATOM 1959 C C . TYR A 1 253 ? 4.045 -3.593 -21.479 1.00 95.00 253 TYR A C 1
ATOM 1961 O O . TYR A 1 253 ? 4.387 -3.569 -20.295 1.00 95.00 253 TYR A O 1
ATOM 1969 N N . PRO A 1 254 ? 2.947 -4.261 -21.879 1.00 94.88 254 PRO A N 1
ATOM 1970 C CA . PRO A 1 254 ? 2.157 -5.054 -20.949 1.00 94.88 254 PRO A CA 1
ATOM 1971 C C . PRO A 1 254 ? 2.981 -6.186 -20.331 1.00 94.88 254 PRO A C 1
ATOM 1973 O O . PRO A 1 254 ? 3.617 -6.953 -21.050 1.00 94.88 254 PRO A O 1
ATOM 1976 N N . VAL A 1 255 ? 2.900 -6.328 -19.011 1.00 96.12 255 VAL A N 1
ATOM 1977 C CA . VAL A 1 255 ? 3.528 -7.423 -18.257 1.00 96.12 255 VAL A CA 1
ATOM 1978 C C . VAL A 1 255 ? 2.432 -8.399 -17.856 1.00 96.12 255 VAL A C 1
ATOM 1980 O O . VAL A 1 255 ? 1.403 -7.974 -17.340 1.00 96.12 255 VAL A O 1
ATOM 1983 N N . THR A 1 256 ? 2.603 -9.701 -18.091 1.00 94.44 256 THR A N 1
ATOM 1984 C CA . THR A 1 256 ? 1.557 -10.695 -17.787 1.00 94.44 256 THR A CA 1
ATOM 1985 C C . THR A 1 256 ? 2.011 -11.683 -16.717 1.00 94.44 256 THR A C 1
ATOM 1987 O O . THR A 1 256 ? 2.928 -12.470 -16.938 1.00 94.44 256 THR A O 1
ATOM 1990 N N . GLY A 1 257 ? 1.325 -11.677 -15.572 1.00 87.06 257 GLY A N 1
ATOM 1991 C CA . GLY A 1 257 ? 1.457 -12.686 -14.519 1.00 87.06 257 GLY A CA 1
ATOM 1992 C C . GLY A 1 257 ? 0.464 -13.835 -14.715 1.00 87.06 257 GLY A C 1
ATOM 1993 O O . GLY A 1 257 ? -0.674 -13.604 -15.131 1.00 87.06 257 GLY A O 1
ATOM 1994 N N . LYS A 1 258 ? 0.883 -15.072 -14.435 1.00 78.94 258 LYS A N 1
ATOM 1995 C CA . LYS A 1 258 ? 0.052 -16.285 -14.542 1.00 78.94 258 LYS A CA 1
ATOM 1996 C C . LYS A 1 258 ? -0.249 -16.893 -13.178 1.00 78.94 258 LYS A C 1
ATOM 1998 O O . LYS A 1 258 ? 0.629 -16.788 -12.299 1.00 78.94 258 LYS A O 1
#